Protein AF-A0A9F7TQ09-F1 (afdb_monomer)

Radius of gyration: 48.94 Å; Cα contacts (8 Å, |Δi|>4): 8; chains: 1; bounding box: 105×69×165 Å

Mean predicted aligned error: 22.14 Å

Sequence (274 aa):
MKKKKVIRYSLKCLKCSGVLKCRLKASLLLFVHVDEEEDGPAERDGEEEQPKHKPVHSQHIAPKIPEGQRVDFDDIHRKRMEKDLLELQTLIEVHFVQRKREEEELITLKERIENRRAARAEQQRVRAENERVRQARIAEERQRKEDEEAKRRADDEAKKKKVLSNMGAHFGGFLAKVEQRGRGKRQTAREIKRKTLAERRKPLAIDHLREDGLREQAREMWEWIHQLESEKFDLNEKIRRQKYEIVVLLNRISHAQKFKKGTGSKGKVGGRWK

Structure (mmCIF, N/CA/C/O backbone):
data_AF-A0A9F7TQ09-F1
#
_entry.id   AF-A0A9F7TQ09-F1
#
loop_
_atom_site.group_PDB
_atom_site.id
_atom_site.type_symbol
_atom_site.label_atom_id
_atom_site.label_alt_id
_atom_site.label_comp_id
_atom_site.label_asym_id
_atom_site.label_entity_id
_atom_site.label_seq_id
_atom_site.pdbx_PDB_ins_code
_atom_site.Cartn_x
_atom_site.Cartn_y
_atom_site.Cartn_z
_atom_site.occupancy
_atom_site.B_iso_or_equiv
_atom_site.auth_seq_id
_atom_site.auth_comp_id
_atom_site.auth_asym_id
_atom_site.auth_atom_id
_atom_site.pdbx_PDB_model_num
ATOM 1 N N . MET A 1 1 ? 16.422 45.778 27.844 1.00 41.59 1 MET A N 1
ATOM 2 C CA . MET A 1 1 ? 17.468 44.783 27.500 1.00 41.59 1 MET A CA 1
ATOM 3 C C . MET A 1 1 ? 17.787 43.929 28.725 1.00 41.59 1 MET A C 1
ATOM 5 O O . MET A 1 1 ? 18.456 44.409 29.626 1.00 41.59 1 MET A O 1
ATOM 9 N N . LYS A 1 2 ? 17.278 42.691 28.805 1.00 40.53 2 LYS A N 1
ATOM 10 C CA . LYS A 1 2 ? 17.581 41.749 29.900 1.00 40.53 2 LYS A CA 1
ATOM 11 C C . LYS A 1 2 ? 18.258 40.511 29.302 1.00 40.53 2 LYS A C 1
ATOM 13 O O . LYS A 1 2 ? 17.656 39.794 28.509 1.00 40.53 2 LYS A O 1
ATOM 18 N N . LYS A 1 3 ? 19.542 40.322 29.622 1.00 39.84 3 LYS A N 1
ATOM 19 C CA . LYS A 1 3 ? 20.406 39.240 29.127 1.00 39.84 3 LYS A CA 1
ATOM 20 C C . LYS A 1 3 ? 20.000 37.917 29.796 1.00 39.84 3 LYS A C 1
ATOM 22 O O . LYS A 1 3 ? 20.236 37.751 30.988 1.00 39.84 3 LYS A O 1
ATOM 27 N N . LYS A 1 4 ? 19.411 36.972 29.054 1.00 37.16 4 LYS A N 1
ATOM 28 C CA . LYS A 1 4 ? 19.230 35.585 29.522 1.00 37.16 4 LYS A CA 1
ATOM 29 C C . LYS A 1 4 ? 20.554 34.829 29.351 1.00 37.16 4 LYS A C 1
ATOM 31 O O . LYS A 1 4 ? 21.030 34.656 28.232 1.00 37.16 4 LYS A O 1
ATOM 36 N N . LYS A 1 5 ? 21.164 34.417 30.467 1.00 39.97 5 LYS A N 1
ATOM 37 C CA . LYS A 1 5 ? 22.312 33.496 30.501 1.00 39.97 5 LYS A CA 1
ATOM 38 C C . LYS A 1 5 ? 21.851 32.122 30.006 1.00 39.97 5 LYS A C 1
ATOM 40 O O . LYS A 1 5 ? 20.995 31.504 30.628 1.00 39.97 5 LYS A O 1
ATOM 45 N N . VAL A 1 6 ? 22.427 31.650 28.904 1.00 41.75 6 VAL A N 1
ATOM 46 C CA . VAL A 1 6 ? 22.290 30.262 28.445 1.00 41.75 6 VAL A CA 1
ATOM 47 C C . VAL A 1 6 ? 23.322 29.428 29.199 1.00 41.75 6 VAL A C 1
ATOM 49 O O . VAL A 1 6 ? 24.522 29.572 28.972 1.00 41.75 6 VAL A O 1
ATOM 52 N N . ILE A 1 7 ? 22.866 28.576 30.114 1.00 38.06 7 ILE A N 1
ATOM 53 C CA . ILE A 1 7 ? 23.711 27.570 30.761 1.00 38.06 7 ILE A CA 1
ATOM 54 C C . ILE A 1 7 ? 23.865 26.415 29.764 1.00 38.06 7 ILE A C 1
ATOM 56 O O . ILE A 1 7 ? 22.923 25.669 29.514 1.00 38.06 7 ILE A O 1
ATOM 60 N N . ARG A 1 8 ? 25.044 26.291 29.144 1.00 42.31 8 ARG A N 1
ATOM 61 C CA . ARG A 1 8 ? 25.412 25.120 28.334 1.00 42.31 8 ARG A CA 1
ATOM 62 C C . ARG A 1 8 ? 25.986 24.049 29.259 1.00 42.31 8 ARG A C 1
ATOM 64 O O . ARG A 1 8 ? 27.120 24.185 29.711 1.00 42.31 8 ARG A O 1
ATOM 71 N N . TYR A 1 9 ? 25.245 22.972 29.498 1.00 38.31 9 TYR A N 1
ATOM 72 C CA . TYR A 1 9 ? 25.829 21.754 30.058 1.00 38.31 9 TYR A CA 1
ATOM 73 C C . TYR A 1 9 ? 26.632 21.042 28.964 1.00 38.31 9 TYR A C 1
ATOM 75 O O . TYR A 1 9 ? 26.083 20.522 27.996 1.00 38.31 9 TYR A O 1
ATOM 83 N N . SER A 1 10 ? 27.956 21.069 29.102 1.00 38.44 10 SER A N 1
ATOM 84 C CA . SER A 1 10 ? 28.893 20.307 28.279 1.00 38.44 10 SER A CA 1
ATOM 85 C C . SER A 1 10 ? 29.057 18.918 28.893 1.00 38.44 10 SER A C 1
ATOM 87 O O . SER A 1 10 ? 29.820 18.748 29.844 1.00 38.44 10 SER A O 1
ATOM 89 N N . LEU A 1 11 ? 28.338 17.917 28.376 1.00 43.91 11 LEU A N 1
ATOM 90 C CA . LEU A 1 11 ? 28.709 16.525 28.625 1.00 43.91 11 LEU A CA 1
ATOM 91 C C . LEU A 1 11 ? 29.906 16.185 27.734 1.00 43.91 11 LEU A C 1
ATOM 93 O O . LEU A 1 11 ? 29.769 15.859 26.555 1.00 43.91 11 LEU A O 1
ATOM 97 N N . LYS A 1 12 ? 31.103 16.267 28.317 1.00 41.41 12 LYS A N 1
ATOM 98 C CA . LYS A 1 12 ? 32.316 15.665 27.763 1.00 41.41 12 LYS A CA 1
ATOM 99 C C . LYS A 1 12 ? 32.136 14.147 27.763 1.00 41.41 12 LYS A C 1
ATOM 101 O O . LYS A 1 12 ? 32.243 13.510 28.807 1.00 41.41 12 LYS A O 1
ATOM 106 N N . CYS A 1 13 ? 31.871 13.565 26.599 1.00 34.75 13 CYS A N 1
ATOM 107 C CA . CYS A 1 13 ? 31.947 12.121 26.420 1.00 34.75 13 CYS A CA 1
ATOM 108 C C . CYS A 1 13 ? 33.432 11.726 26.338 1.00 34.75 13 CYS A C 1
ATOM 110 O O . CYS A 1 13 ? 34.111 11.991 25.345 1.00 34.75 13 CYS A O 1
ATOM 112 N N . LEU A 1 14 ? 33.957 11.170 27.432 1.00 43.28 14 LEU A N 1
ATOM 113 C CA . LEU A 1 14 ? 35.276 10.549 27.486 1.00 43.28 14 LEU A CA 1
ATOM 114 C C . LEU A 1 14 ? 35.258 9.254 26.658 1.00 43.28 14 LEU A C 1
ATOM 116 O O . LEU A 1 14 ? 34.498 8.343 26.955 1.00 43.28 14 LEU A O 1
ATOM 120 N N . LYS A 1 15 ? 36.156 9.186 25.670 1.00 44.03 15 LYS A N 1
ATOM 121 C CA . LYS A 1 15 ? 36.813 7.974 25.148 1.00 44.03 15 LYS A CA 1
ATOM 122 C C . LYS A 1 15 ? 35.908 6.756 24.874 1.00 44.03 15 LYS A C 1
ATOM 124 O O . LYS A 1 15 ? 35.755 5.878 25.713 1.00 44.03 15 LYS A O 1
ATOM 129 N N . CYS A 1 16 ? 35.491 6.605 23.618 1.00 34.72 16 CYS A N 1
ATOM 130 C CA . CYS A 1 16 ? 35.366 5.281 23.003 1.00 34.72 16 CYS A CA 1
ATOM 131 C C . CYS A 1 16 ? 35.906 5.331 21.572 1.00 34.72 16 CYS A C 1
ATOM 133 O O . CYS A 1 16 ? 35.272 5.822 20.642 1.00 34.72 16 CYS A O 1
ATOM 135 N N . SER A 1 17 ? 37.142 4.865 21.449 1.00 40.16 17 SER A N 1
ATOM 136 C CA . SER A 1 17 ? 37.809 4.450 20.223 1.00 40.16 17 SER A CA 1
ATOM 137 C C . SER A 1 17 ? 37.125 3.214 19.640 1.00 40.16 17 SER A C 1
ATOM 139 O O . SER A 1 17 ? 36.893 2.254 20.370 1.00 40.16 17 SER A O 1
ATOM 141 N N . GLY A 1 18 ? 36.904 3.192 18.328 1.00 38.41 18 GLY A N 1
ATOM 142 C CA . GLY A 1 18 ? 36.601 1.956 17.602 1.00 38.41 18 GLY A CA 1
ATOM 143 C C . GLY A 1 18 ? 35.213 1.941 16.979 1.00 38.41 18 GLY A C 1
ATOM 144 O O . GLY A 1 18 ? 34.187 2.001 17.647 1.00 38.41 18 GLY A O 1
ATOM 145 N N . VAL A 1 19 ? 35.200 1.877 15.655 1.00 50.06 19 VAL A N 1
ATOM 146 C CA . VAL A 1 19 ? 34.033 2.001 14.790 1.00 50.06 19 VAL A CA 1
ATOM 147 C C . VAL A 1 19 ? 33.248 0.691 14.806 1.00 50.06 19 VAL A C 1
ATOM 149 O O . VAL A 1 19 ? 33.611 -0.222 14.081 1.00 50.06 19 VAL A O 1
ATOM 152 N N . LEU A 1 20 ? 32.192 0.590 15.623 1.00 44.06 20 LEU A N 1
ATOM 153 C CA . LEU A 1 20 ? 30.938 -0.123 15.318 1.00 44.06 20 LEU A CA 1
ATOM 154 C C . LEU A 1 20 ? 29.947 -0.023 16.497 1.00 44.06 20 LEU A C 1
ATOM 156 O O . LEU A 1 20 ? 30.274 -0.360 17.625 1.00 44.06 20 LEU A O 1
ATOM 160 N N . LYS A 1 21 ? 28.696 0.334 16.173 1.00 43.84 21 LYS A N 1
ATOM 161 C CA . LYS A 1 21 ? 27.477 0.265 17.009 1.00 43.84 21 LYS A CA 1
ATOM 162 C C . LYS A 1 21 ? 27.300 1.332 18.102 1.00 43.84 21 LYS A C 1
ATOM 164 O O . LYS A 1 21 ? 27.344 1.056 19.291 1.00 43.84 21 LYS A O 1
ATOM 169 N N . CYS A 1 22 ? 26.855 2.512 17.675 1.00 36.75 22 CYS A N 1
ATOM 170 C CA . CYS A 1 22 ? 25.854 3.270 18.432 1.00 36.75 22 CYS A CA 1
ATOM 171 C C . CYS A 1 22 ? 24.881 3.953 17.458 1.00 36.75 22 CYS A C 1
ATOM 173 O O . CYS A 1 22 ? 24.850 5.166 17.290 1.00 36.75 22 CYS A O 1
ATOM 175 N N . ARG A 1 23 ? 24.108 3.135 16.735 1.00 42.84 23 ARG A N 1
ATOM 176 C CA . ARG A 1 23 ? 22.922 3.584 15.990 1.00 42.84 23 ARG A CA 1
ATOM 177 C C . ARG A 1 23 ? 21.688 2.876 16.544 1.00 42.84 23 ARG A C 1
ATOM 179 O O . ARG A 1 23 ? 20.898 2.294 15.819 1.00 42.84 23 ARG A O 1
ATOM 186 N N . LEU A 1 24 ? 21.579 2.894 17.869 1.00 49.16 24 LEU A N 1
ATOM 187 C CA . LEU A 1 24 ? 20.385 2.492 18.599 1.00 49.16 24 LEU A CA 1
ATOM 188 C C . LEU A 1 24 ? 20.238 3.409 19.819 1.00 49.16 24 LEU A C 1
ATOM 190 O O . LEU A 1 24 ? 20.528 3.025 20.943 1.00 49.16 24 LEU A O 1
ATOM 194 N N . LYS A 1 25 ? 19.910 4.673 19.538 1.00 46.16 25 LYS A N 1
ATOM 195 C CA . LYS A 1 25 ? 19.204 5.642 20.402 1.00 46.16 25 LYS A CA 1
ATOM 196 C C . LYS A 1 25 ? 19.095 6.970 19.645 1.00 46.16 25 LYS A C 1
ATOM 198 O O . LYS A 1 25 ? 19.632 7.999 20.019 1.00 46.16 25 LYS A O 1
ATOM 203 N N . ALA A 1 26 ? 18.426 6.894 18.504 1.00 41.69 26 ALA A N 1
ATOM 204 C CA . ALA A 1 26 ? 17.782 8.036 17.868 1.00 41.69 26 ALA A CA 1
ATOM 205 C C . ALA A 1 26 ? 16.415 7.542 17.383 1.00 41.69 26 ALA A C 1
ATOM 207 O O . ALA A 1 26 ? 16.076 7.612 16.207 1.00 41.69 26 ALA A O 1
ATOM 208 N N . SER A 1 27 ? 15.695 6.899 18.304 1.00 34.97 27 SER A N 1
ATOM 209 C CA . SER A 1 27 ? 14.257 6.744 18.180 1.00 34.97 27 SER A CA 1
ATOM 210 C C . SER A 1 27 ? 13.641 8.008 18.761 1.00 34.97 27 SER A C 1
ATOM 212 O O . SER A 1 27 ? 14.108 8.492 19.791 1.00 34.97 27 SER A O 1
ATOM 214 N N . LEU A 1 28 ? 12.586 8.477 18.106 1.00 40.19 28 LEU A N 1
ATOM 215 C CA . LEU A 1 28 ? 11.597 9.383 18.676 1.00 40.19 28 LEU A CA 1
ATOM 216 C C . LEU A 1 28 ? 12.081 10.805 18.990 1.00 40.19 28 LEU A C 1
ATOM 218 O O . LEU A 1 28 ? 12.226 11.209 20.135 1.00 40.19 28 LEU A O 1
ATOM 222 N N . LEU A 1 29 ? 12.210 11.618 17.943 1.00 43.69 29 LEU A N 1
ATOM 223 C CA . LEU A 1 29 ? 11.887 13.038 18.071 1.00 43.69 29 LEU A CA 1
ATOM 224 C C . LEU A 1 29 ? 11.284 13.537 16.755 1.00 43.69 29 LEU A C 1
ATOM 226 O O . LEU A 1 29 ? 11.953 14.149 15.929 1.00 43.69 29 LEU A O 1
ATOM 230 N N . LEU A 1 30 ? 10.015 13.194 16.533 1.00 36.38 30 LEU A N 1
ATOM 231 C CA . LEU A 1 30 ? 9.156 13.855 15.553 1.00 36.38 30 LEU A CA 1
ATOM 232 C C . LEU A 1 30 ? 7.689 13.658 15.953 1.00 36.38 30 LEU A C 1
ATOM 234 O O . LEU A 1 30 ? 7.082 12.628 15.690 1.00 36.38 30 LEU A O 1
ATOM 238 N N . PHE A 1 31 ? 7.187 14.702 16.610 1.00 38.62 31 PHE A N 1
ATOM 239 C CA . PHE A 1 31 ? 5.865 15.288 16.406 1.00 38.62 31 PHE A CA 1
ATOM 240 C C . PHE A 1 31 ? 4.644 14.378 16.623 1.00 38.62 31 PHE A C 1
ATOM 242 O O . PHE A 1 31 ? 3.991 13.935 15.684 1.00 38.62 31 PHE A O 1
ATOM 249 N N . VAL A 1 32 ? 4.268 14.223 17.892 1.00 32.47 32 VAL A N 1
ATOM 250 C CA . VAL A 1 32 ? 2.857 14.158 18.286 1.00 32.47 32 VAL A CA 1
ATOM 251 C C . VAL A 1 32 ? 2.598 15.444 19.068 1.00 32.47 32 VAL A C 1
ATOM 253 O O . VAL A 1 32 ? 3.118 15.614 20.166 1.00 32.47 32 VAL A O 1
ATOM 256 N N . HIS A 1 33 ? 1.886 16.390 18.457 1.00 34.72 33 HIS A N 1
ATOM 257 C CA . HIS A 1 33 ? 1.222 17.463 19.195 1.00 34.72 33 HIS A CA 1
ATOM 258 C C . HIS A 1 33 ? -0.021 16.811 19.809 1.00 34.72 33 HIS A C 1
ATOM 260 O O . HIS A 1 33 ? -0.985 16.534 19.099 1.00 34.72 33 HIS A O 1
ATOM 266 N N . VAL A 1 34 ? 0.065 16.444 21.086 1.00 31.38 34 VAL A N 1
ATOM 267 C CA . VAL A 1 34 ? -1.109 16.241 21.935 1.00 31.38 34 VAL A CA 1
ATOM 268 C C . VAL A 1 34 ? -1.334 17.587 22.604 1.00 31.38 34 VAL A C 1
ATOM 270 O O . VAL A 1 34 ? -0.461 18.053 23.332 1.00 31.38 34 VAL A O 1
ATOM 273 N N . ASP A 1 35 ? -2.455 18.230 22.299 1.00 30.06 35 ASP A N 1
ATOM 274 C CA . ASP A 1 35 ? -2.953 19.363 23.070 1.00 30.06 35 ASP A CA 1
ATOM 275 C C . ASP A 1 35 ? -3.359 18.842 24.460 1.00 30.06 35 ASP A C 1
ATOM 277 O O . ASP A 1 35 ? -4.458 18.322 24.651 1.00 30.06 35 ASP A O 1
ATOM 281 N N . GLU A 1 36 ? -2.433 18.907 25.417 1.00 35.09 36 GLU A N 1
ATOM 282 C CA . GLU A 1 36 ? -2.758 18.918 26.843 1.00 35.09 36 GLU A CA 1
ATOM 283 C C . GLU A 1 36 ? -3.179 20.350 27.198 1.00 35.09 36 GLU A C 1
ATOM 285 O O . GLU A 1 36 ? -2.341 21.242 27.336 1.00 35.09 36 GLU A O 1
ATOM 290 N N . GLU A 1 37 ? -4.487 20.592 27.305 1.00 36.22 37 GLU A N 1
ATOM 291 C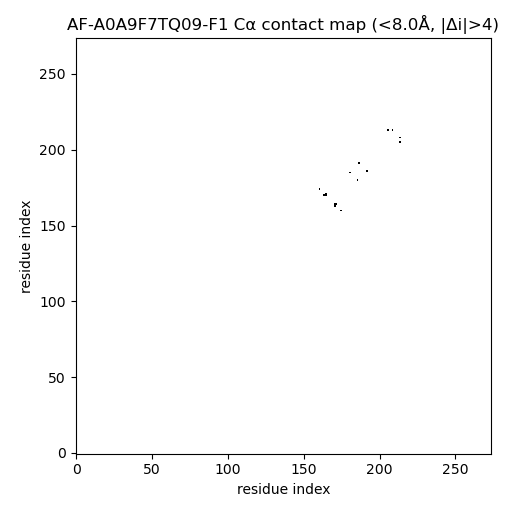 CA . GLU A 1 37 ? -4.992 21.759 28.031 1.00 36.22 37 GLU A CA 1
ATOM 292 C C . GLU A 1 37 ? -4.755 21.516 29.530 1.00 36.22 37 GLU A C 1
ATOM 294 O O . GLU A 1 37 ? -5.419 20.691 30.158 1.00 36.22 37 GLU A O 1
ATOM 299 N N . GLU A 1 38 ? -3.767 22.221 30.088 1.00 33.91 38 GLU A N 1
ATOM 300 C CA . GLU A 1 38 ? -3.652 22.455 31.526 1.00 33.91 38 GLU A CA 1
ATOM 301 C C . GLU A 1 38 ? -4.835 23.314 31.997 1.00 33.91 38 GLU A C 1
ATOM 303 O O . GLU A 1 38 ? -4.906 24.507 31.695 1.00 33.91 38 GLU A O 1
ATOM 308 N N . ASP A 1 39 ? -5.732 22.725 32.787 1.00 30.64 39 ASP A N 1
ATOM 309 C CA . ASP A 1 39 ? -6.611 23.481 33.677 1.00 30.64 39 ASP A CA 1
ATOM 310 C C . ASP A 1 39 ? -5.812 23.877 34.932 1.00 30.64 39 ASP A C 1
ATOM 312 O O . ASP A 1 39 ? -5.372 23.034 35.720 1.00 30.64 39 ASP A O 1
ATOM 316 N N . GLY A 1 40 ? -5.591 25.184 35.088 1.00 31.86 40 GLY A N 1
ATOM 317 C CA . GLY A 1 40 ? -4.963 25.794 36.259 1.00 31.86 40 GLY A CA 1
ATOM 318 C C . GLY A 1 40 ? -5.834 25.723 37.527 1.00 31.86 40 GLY A C 1
ATOM 319 O O . GLY A 1 40 ? -7.025 25.417 37.463 1.00 31.86 40 GLY A O 1
ATOM 320 N N . PRO A 1 41 ? -5.247 26.005 38.706 1.00 36.28 41 PRO A N 1
ATOM 321 C CA . PRO A 1 41 ? -5.826 25.664 40.000 1.00 36.28 41 PRO A CA 1
ATOM 322 C C . PRO A 1 41 ? -6.997 26.585 40.360 1.00 36.28 41 PRO A C 1
ATOM 324 O O . PRO A 1 41 ? -6.819 27.789 40.535 1.00 36.28 41 PRO A O 1
ATOM 327 N N . ALA A 1 42 ? -8.186 26.003 40.520 1.00 34.06 42 ALA A N 1
ATOM 328 C CA . ALA A 1 42 ? -9.301 26.658 41.188 1.00 34.06 42 ALA A CA 1
ATOM 329 C C . ALA A 1 42 ? -9.076 26.626 42.707 1.00 34.06 42 ALA A C 1
ATOM 331 O O . ALA A 1 42 ? -8.747 25.587 43.287 1.00 34.06 42 ALA A O 1
ATOM 332 N N . GLU A 1 43 ? -9.225 27.797 43.316 1.00 31.45 43 GLU A N 1
ATOM 333 C CA . GLU A 1 43 ? -9.153 28.053 44.747 1.00 31.45 43 GLU A CA 1
ATOM 334 C C . GLU A 1 43 ? -9.992 27.049 45.552 1.00 31.45 43 GLU A C 1
ATOM 336 O O . GLU A 1 43 ? -11.163 26.793 45.270 1.00 31.45 43 GLU A O 1
ATOM 341 N N . ARG A 1 44 ? -9.363 26.494 46.593 1.00 39.66 44 ARG A N 1
ATOM 342 C CA . ARG A 1 44 ? -10.065 26.037 47.790 1.00 39.66 44 ARG A CA 1
ATOM 343 C C . ARG A 1 44 ? -10.706 27.265 48.420 1.00 39.66 44 ARG A C 1
ATOM 345 O O . ARG A 1 44 ? -9.974 28.190 48.737 1.00 39.66 44 ARG A O 1
ATOM 352 N N . ASP A 1 45 ? -12.021 27.245 48.583 1.00 35.38 45 ASP A N 1
ATOM 353 C CA . ASP A 1 45 ? -12.693 27.467 49.867 1.00 35.38 45 ASP A CA 1
ATOM 354 C C . ASP A 1 45 ? -14.205 27.296 49.668 1.00 35.38 45 ASP A C 1
ATOM 356 O O . ASP A 1 45 ? -14.817 27.897 48.788 1.00 35.38 45 ASP A O 1
ATOM 360 N N . GLY A 1 46 ? -14.796 26.402 50.458 1.00 29.19 46 GLY A N 1
ATOM 361 C CA . GLY A 1 46 ? -16.193 25.994 50.336 1.00 29.19 46 GLY A CA 1
ATOM 362 C C . GLY A 1 46 ? -16.390 24.610 50.934 1.00 29.19 46 GLY A C 1
ATOM 363 O O . GLY A 1 46 ? -16.513 23.623 50.215 1.00 29.19 46 GLY A O 1
ATOM 364 N N . GLU A 1 47 ? -16.326 24.535 52.260 1.00 43.34 47 GLU A N 1
ATOM 365 C CA . GLU A 1 47 ? -16.753 23.370 53.026 1.00 43.34 47 GLU A CA 1
ATOM 366 C C . GLU A 1 47 ? -18.240 23.101 52.739 1.00 43.34 47 GLU A C 1
ATOM 368 O O . GLU A 1 47 ? -19.100 23.861 53.175 1.00 43.34 47 GLU A O 1
ATOM 373 N N . GLU A 1 48 ? -18.560 22.027 52.013 1.00 36.09 48 GLU A N 1
ATOM 374 C CA . GLU A 1 48 ? -19.894 21.424 52.061 1.00 36.09 48 GLU A CA 1
ATOM 375 C C . GLU A 1 48 ? -19.825 20.160 52.917 1.00 36.09 48 GLU A C 1
ATOM 377 O O . GLU A 1 48 ? -19.235 19.131 52.578 1.00 36.09 48 GLU A O 1
ATOM 382 N N . GLU A 1 49 ? -20.390 20.326 54.103 1.00 37.50 49 GLU A N 1
ATOM 383 C CA . GLU A 1 49 ? -20.510 19.381 55.191 1.00 37.50 49 GLU A CA 1
ATOM 384 C C . GLU A 1 49 ? -21.261 18.123 54.729 1.00 37.50 49 GLU A C 1
ATOM 386 O O . GLU A 1 49 ? -22.466 18.129 54.487 1.00 37.50 49 GLU A O 1
ATOM 391 N N . GLN A 1 50 ? -20.540 17.008 54.613 1.00 36.66 50 GLN A N 1
ATOM 392 C CA . GLN A 1 50 ? -21.135 15.684 54.470 1.00 36.66 50 GLN A CA 1
ATOM 393 C C . GLN A 1 50 ? -22.035 15.423 55.695 1.00 36.66 50 GLN A C 1
ATOM 395 O O . GLN A 1 50 ? -21.498 15.344 56.809 1.00 36.66 50 GLN A O 1
ATOM 400 N N . PRO A 1 51 ? -23.365 15.232 55.557 1.00 39.09 51 PRO A N 1
ATOM 401 C CA . PRO A 1 51 ? -24.189 14.880 56.699 1.00 39.09 51 PRO A CA 1
ATOM 402 C C . PRO A 1 51 ? -23.854 13.441 57.095 1.00 39.09 51 PRO A C 1
ATOM 404 O O . PRO A 1 51 ? -24.367 12.464 56.549 1.00 39.09 51 PRO A O 1
ATOM 407 N N . LYS A 1 52 ? -22.939 13.298 58.057 1.00 34.88 52 LYS A N 1
ATOM 408 C CA . LYS A 1 52 ? -22.718 12.045 58.774 1.00 34.88 52 LYS A CA 1
ATOM 409 C C . LYS A 1 52 ? -24.012 11.725 59.506 1.00 34.88 52 LYS A C 1
ATOM 411 O O . LYS A 1 52 ? -24.323 12.347 60.522 1.00 34.88 52 LYS A O 1
ATOM 416 N N . HIS A 1 53 ? -24.753 10.753 58.987 1.00 40.31 53 HIS A N 1
ATOM 417 C CA . HIS A 1 53 ? -25.917 10.198 59.656 1.00 40.31 53 HIS A CA 1
ATOM 418 C C . HIS A 1 53 ? -25.450 9.601 60.990 1.00 40.31 53 HIS A C 1
ATOM 420 O O . HIS A 1 53 ? -24.880 8.512 61.053 1.00 40.31 53 HIS A O 1
ATOM 426 N N . LYS A 1 54 ? -25.613 10.362 62.075 1.00 37.91 54 LYS A N 1
ATOM 427 C CA . LYS A 1 54 ? -25.466 9.834 63.430 1.00 37.91 54 LYS A CA 1
ATOM 428 C C . LYS A 1 54 ? -26.603 8.828 63.632 1.00 37.91 54 LYS A C 1
ATOM 430 O O . LYS A 1 54 ? -27.741 9.165 63.293 1.00 37.91 54 LYS A O 1
ATOM 435 N N . PRO A 1 55 ? -26.344 7.630 64.180 1.00 40.28 55 PRO A N 1
ATOM 436 C CA . PRO A 1 55 ? -27.428 6.765 64.597 1.00 40.28 55 PRO A CA 1
ATOM 437 C C . PRO A 1 55 ? -28.127 7.480 65.751 1.00 40.28 55 PRO A C 1
ATOM 439 O O . PRO A 1 55 ? -27.523 7.728 66.798 1.00 40.28 55 PRO A O 1
ATOM 442 N N . VAL A 1 56 ? -29.380 7.878 65.538 1.00 39.59 56 VAL A N 1
ATOM 443 C CA . VAL A 1 56 ? -30.237 8.366 66.616 1.00 39.59 56 VAL A CA 1
ATOM 444 C C . VAL A 1 56 ? -30.511 7.153 67.493 1.00 39.59 56 VAL A C 1
ATOM 446 O O . VAL A 1 56 ? -31.367 6.325 67.205 1.00 39.59 56 VAL A O 1
ATOM 449 N N . HIS A 1 57 ? -29.692 6.995 68.529 1.00 41.41 57 HIS A N 1
ATOM 450 C CA . HIS A 1 57 ? -29.912 6.018 69.576 1.00 41.41 57 HIS A CA 1
ATOM 451 C C . HIS A 1 57 ? -31.229 6.384 70.265 1.00 41.41 57 HIS A C 1
ATOM 453 O O . HIS A 1 57 ? -31.280 7.350 71.030 1.00 41.41 57 HIS A O 1
ATOM 459 N N . SER A 1 58 ? -32.309 5.657 69.962 1.00 40.78 58 SER A N 1
ATOM 460 C CA . SER A 1 58 ? -33.561 5.809 70.695 1.00 40.78 58 SER A CA 1
ATOM 461 C C . SER A 1 58 ? -33.326 5.289 72.110 1.00 40.78 58 SER A C 1
ATOM 463 O O . SER A 1 58 ? -33.288 4.081 72.350 1.00 40.78 58 SER A O 1
ATOM 465 N N . GLN A 1 59 ? -33.119 6.198 73.058 1.00 44.12 59 GLN A N 1
ATOM 466 C CA . GLN A 1 59 ? -33.126 5.839 74.467 1.00 44.12 59 GLN A CA 1
ATOM 467 C C . GLN A 1 59 ? -34.540 5.363 74.810 1.00 44.12 59 GLN A C 1
ATOM 469 O O . GLN A 1 59 ? -35.459 6.164 74.970 1.00 44.12 59 GLN A O 1
ATOM 474 N N . HIS A 1 60 ? -34.724 4.047 74.908 1.00 43.50 60 HIS A N 1
ATOM 475 C CA . HIS A 1 60 ? -35.889 3.471 75.563 1.00 43.50 60 HIS A CA 1
ATOM 476 C C . HIS A 1 60 ? -35.793 3.793 77.058 1.00 43.50 60 HIS A C 1
ATOM 478 O O . HIS A 1 60 ? -35.230 3.033 77.843 1.00 43.50 60 HIS A O 1
ATOM 484 N N . ILE A 1 61 ? -36.316 4.951 77.458 1.00 47.03 61 ILE A N 1
ATOM 485 C CA . ILE A 1 61 ? -36.578 5.251 78.863 1.00 47.03 61 ILE A CA 1
ATOM 486 C C . ILE A 1 61 ? -37.811 4.438 79.261 1.00 47.03 61 ILE A C 1
ATOM 488 O O . ILE A 1 61 ? -38.898 4.636 78.720 1.00 47.03 61 ILE A O 1
ATOM 492 N N .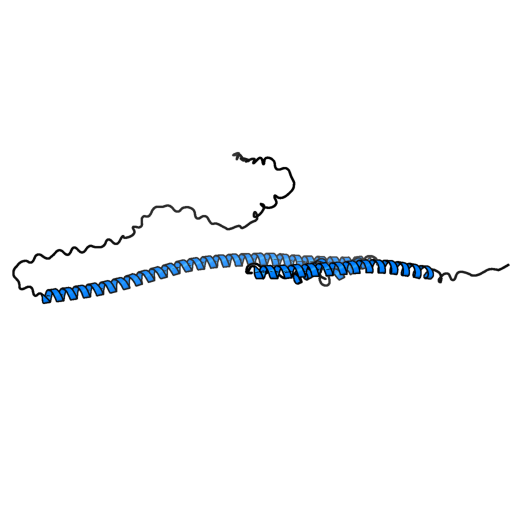 ALA A 1 62 ? -37.629 3.499 80.190 1.00 52.00 62 ALA A N 1
ATOM 493 C CA . ALA A 1 62 ? -38.719 2.732 80.777 1.00 52.00 62 ALA A CA 1
ATOM 494 C C . ALA A 1 62 ? -39.702 3.689 81.490 1.00 52.00 62 ALA A C 1
ATOM 496 O O . ALA A 1 62 ? -39.275 4.421 82.392 1.00 52.00 62 ALA A O 1
ATOM 497 N N . PRO A 1 63 ? -40.997 3.716 81.118 1.00 55.41 63 PRO A N 1
ATOM 498 C CA . PRO A 1 63 ? -41.973 4.590 81.758 1.00 55.41 63 PRO A CA 1
ATOM 499 C C . PRO A 1 63 ? -42.153 4.195 83.227 1.00 55.41 63 PRO A C 1
ATOM 501 O O . PRO A 1 63 ? -42.505 3.056 83.532 1.00 55.41 63 PRO A O 1
ATOM 504 N N . LYS A 1 64 ? -41.920 5.136 84.148 1.00 51.69 64 LYS A N 1
ATOM 505 C CA . LYS A 1 64 ? -42.320 4.984 85.552 1.00 51.69 64 LYS A CA 1
ATOM 506 C C . LYS A 1 64 ? -43.842 5.056 85.624 1.00 51.69 64 LYS A C 1
ATOM 508 O O . LYS A 1 64 ? -44.431 6.062 85.242 1.00 51.69 64 LYS A O 1
ATOM 513 N N . ILE A 1 65 ? -44.445 3.967 86.085 1.00 53.81 65 ILE A N 1
ATOM 514 C CA . ILE A 1 65 ? -45.888 3.797 86.245 1.00 53.81 65 ILE A CA 1
ATOM 515 C C . ILE A 1 65 ? -46.326 4.548 87.515 1.00 53.81 65 ILE A C 1
ATOM 517 O O . ILE A 1 65 ? -45.806 4.229 88.586 1.00 53.81 65 ILE A O 1
ATOM 521 N N . PRO A 1 66 ? -47.261 5.515 87.446 1.00 58.62 66 PRO A N 1
ATOM 522 C CA . PRO A 1 66 ? -48.017 5.960 88.608 1.00 58.62 66 PRO A CA 1
ATOM 523 C C . PRO A 1 66 ? -49.103 4.921 88.900 1.00 58.62 66 PRO A C 1
ATOM 525 O O . PRO A 1 66 ? -49.882 4.550 88.020 1.00 58.62 66 PRO A O 1
ATOM 528 N N . GLU A 1 67 ? -49.109 4.414 90.128 1.00 49.12 67 GLU A N 1
ATOM 529 C CA . GLU A 1 67 ? -50.049 3.405 90.608 1.00 49.12 67 GLU A CA 1
ATOM 530 C C . GLU A 1 67 ? -51.503 3.897 90.514 1.00 49.12 67 GLU A C 1
ATOM 532 O O . GLU A 1 67 ? -51.826 4.988 90.982 1.00 49.12 67 GLU A O 1
ATOM 537 N N . GLY A 1 68 ? -52.389 3.061 89.955 1.00 52.28 68 GLY A N 1
ATOM 538 C CA . GLY A 1 68 ? -53.825 3.158 90.239 1.00 52.28 68 GLY A CA 1
ATOM 539 C C . GLY A 1 68 ? -54.790 3.364 89.069 1.00 52.28 68 GLY A C 1
ATOM 540 O O . GLY A 1 68 ? -55.784 4.056 89.242 1.00 52.28 68 GLY A O 1
ATOM 541 N N . GLN A 1 69 ? -54.590 2.742 87.905 1.00 56.66 69 GLN A N 1
ATOM 542 C CA . GLN A 1 69 ? -55.694 2.495 86.964 1.00 56.66 69 GLN A CA 1
ATOM 543 C C . GLN A 1 69 ? -55.384 1.229 86.167 1.00 56.66 69 GLN A C 1
ATOM 545 O O . GLN A 1 69 ? -54.255 1.073 85.711 1.00 56.66 69 GLN A O 1
ATOM 550 N N . ARG A 1 70 ? -56.334 0.284 86.073 1.00 58.88 70 ARG A N 1
ATOM 551 C CA . ARG A 1 70 ? -56.127 -1.025 85.422 1.00 58.88 70 ARG A CA 1
ATOM 552 C C . ARG A 1 70 ? -55.544 -0.825 84.022 1.00 58.88 70 ARG A C 1
ATOM 554 O O . ARG A 1 70 ? -56.245 -0.393 83.114 1.00 58.88 70 ARG A O 1
ATOM 561 N N . VAL A 1 71 ? -54.257 -1.123 83.889 1.00 60.91 71 VAL A N 1
ATOM 562 C CA . VAL A 1 71 ? -53.520 -1.031 82.635 1.00 60.91 71 VAL A CA 1
ATOM 563 C C . VAL A 1 71 ? -53.855 -2.281 81.834 1.00 60.91 71 VAL A C 1
ATOM 565 O O . VAL A 1 71 ? -53.513 -3.389 82.242 1.00 60.91 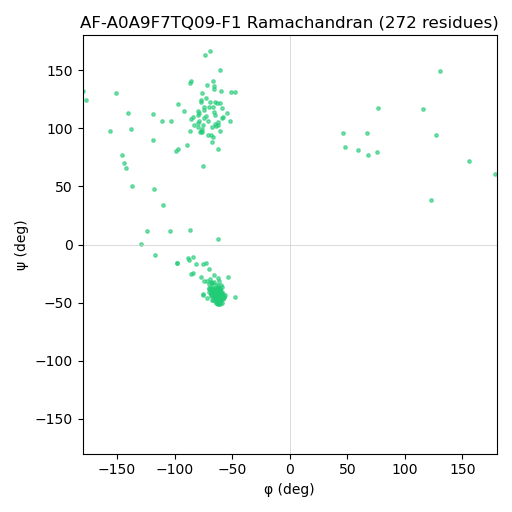71 VAL A O 1
ATOM 568 N N . ASP A 1 72 ? -54.586 -2.111 80.739 1.00 73.69 72 ASP A N 1
ATOM 569 C CA . ASP A 1 72 ? -54.986 -3.218 79.878 1.00 73.69 72 ASP A CA 1
ATOM 570 C C . ASP A 1 72 ? -53.800 -3.593 78.975 1.00 73.69 72 ASP A C 1
ATOM 572 O O . ASP A 1 72 ? -53.429 -2.855 78.057 1.00 73.69 72 ASP A O 1
ATOM 576 N N . PHE A 1 73 ? -53.123 -4.700 79.287 1.00 71.94 73 PHE A N 1
ATOM 577 C CA . PHE A 1 73 ? -51.892 -5.109 78.596 1.00 71.94 73 PHE A CA 1
ATOM 578 C C . PHE A 1 73 ? -52.121 -5.388 77.103 1.00 71.94 73 PHE A C 1
ATOM 580 O O . PHE A 1 73 ? -51.231 -5.135 76.286 1.00 71.94 73 PHE A O 1
ATOM 587 N N . ASP A 1 74 ? -53.332 -5.809 76.734 1.00 82.12 74 ASP A N 1
ATOM 588 C CA . ASP A 1 74 ? -53.730 -6.006 75.341 1.00 82.12 74 ASP A CA 1
ATOM 589 C C . ASP A 1 74 ? -53.839 -4.678 74.576 1.00 82.12 74 ASP A C 1
ATOM 591 O O . ASP A 1 74 ? -53.531 -4.619 73.385 1.00 82.12 74 ASP A O 1
ATOM 595 N N . ASP A 1 75 ? -54.222 -3.586 75.246 1.00 85.50 75 ASP A N 1
ATOM 596 C CA . ASP A 1 75 ? -54.282 -2.250 74.641 1.00 85.50 75 ASP A CA 1
ATOM 597 C C . ASP A 1 75 ? -52.880 -1.692 74.360 1.00 85.50 75 ASP A C 1
ATOM 599 O O . ASP A 1 75 ? -52.628 -1.118 73.301 1.00 85.50 75 ASP A O 1
ATOM 603 N N . ILE A 1 76 ? -51.926 -1.946 75.261 1.00 83.50 76 ILE A N 1
ATOM 604 C CA . ILE A 1 76 ? -50.515 -1.594 75.045 1.00 83.50 76 ILE A CA 1
ATOM 605 C C . ILE A 1 76 ? -49.937 -2.378 73.863 1.00 83.50 76 ILE A C 1
ATOM 607 O O . ILE A 1 76 ? -49.218 -1.806 73.039 1.00 83.50 76 ILE A O 1
ATOM 611 N N . HIS A 1 77 ? -50.244 -3.673 73.760 1.00 86.50 77 HIS A N 1
ATOM 612 C CA . HIS A 1 77 ? -49.757 -4.494 72.655 1.00 86.50 77 HIS A CA 1
ATOM 613 C C . HIS A 1 77 ? -50.366 -4.060 71.313 1.00 86.50 77 HIS A C 1
ATOM 615 O O . HIS A 1 77 ? -49.639 -3.949 70.324 1.00 86.50 77 HIS A O 1
ATOM 621 N N . ARG A 1 78 ? -51.671 -3.755 71.265 1.00 91.44 78 ARG A N 1
ATOM 622 C CA . ARG A 1 78 ? -52.327 -3.209 70.062 1.00 91.44 78 ARG A CA 1
ATOM 623 C C . ARG A 1 78 ? -51.718 -1.876 69.634 1.00 91.44 78 ARG A C 1
ATOM 625 O O . ARG A 1 78 ? -51.321 -1.749 68.480 1.00 91.44 78 ARG A O 1
ATOM 632 N N . LYS A 1 79 ? -51.551 -0.930 70.563 1.00 90.56 79 LYS A N 1
ATOM 633 C CA . LYS A 1 79 ? -50.941 0.380 70.281 1.00 90.56 79 LYS A CA 1
ATOM 634 C C . LYS A 1 79 ? -49.496 0.267 69.811 1.00 90.56 79 LYS A C 1
ATOM 636 O O . LYS A 1 79 ? -49.076 1.043 68.961 1.00 90.56 79 LYS A O 1
ATOM 641 N N . ARG A 1 80 ? -48.731 -0.705 70.323 1.00 90.56 80 ARG A N 1
ATOM 642 C CA . ARG A 1 80 ? -47.377 -0.981 69.824 1.00 90.56 80 ARG A CA 1
ATOM 643 C C . ARG A 1 80 ? -47.412 -1.456 68.371 1.00 90.56 80 ARG A C 1
ATOM 645 O O . ARG A 1 80 ? -46.718 -0.878 67.547 1.00 90.56 80 ARG A O 1
ATOM 652 N N . MET A 1 81 ? -48.252 -2.442 68.054 1.00 88.06 81 MET A N 1
ATOM 653 C CA . MET A 1 81 ? -48.384 -2.958 66.685 1.00 88.06 81 MET A CA 1
ATOM 654 C C . MET A 1 81 ? -48.880 -1.894 65.701 1.00 88.06 81 MET A C 1
ATOM 656 O O . MET A 1 81 ? -48.368 -1.809 64.592 1.00 88.06 81 MET A O 1
ATOM 660 N N . GLU A 1 82 ? -49.825 -1.048 66.107 1.00 92.75 82 GLU A N 1
ATOM 661 C CA . GLU A 1 82 ? -50.315 0.063 65.284 1.00 92.75 82 GLU A CA 1
ATOM 662 C C . GLU A 1 82 ? -49.228 1.124 65.046 1.00 92.75 82 GLU A C 1
ATOM 664 O O . GLU A 1 82 ? -49.032 1.566 63.913 1.00 92.75 82 GLU A O 1
ATOM 669 N N . LYS A 1 83 ? -48.455 1.476 66.085 1.00 94.44 83 LYS A N 1
ATOM 670 C CA . LYS A 1 83 ? -47.319 2.404 65.980 1.00 94.44 83 LYS A CA 1
ATOM 671 C C . LYS A 1 83 ? -46.235 1.862 65.049 1.00 94.44 83 LYS A C 1
ATOM 673 O O . LYS A 1 83 ? -45.737 2.604 64.210 1.00 94.44 83 LYS A O 1
ATOM 678 N N . ASP A 1 84 ? -45.891 0.583 65.188 1.00 92.81 84 ASP A N 1
ATOM 679 C CA . ASP A 1 84 ? -44.861 -0.072 64.379 1.00 92.81 84 ASP A CA 1
ATOM 680 C C . ASP A 1 84 ? -45.311 -0.221 62.913 1.00 92.81 84 ASP A C 1
ATOM 682 O O . ASP A 1 84 ? -44.506 -0.041 62.001 1.00 92.81 84 ASP A O 1
ATOM 686 N N . LEU A 1 85 ? -46.601 -0.481 62.662 1.00 93.62 85 LEU A N 1
ATOM 687 C CA . LEU A 1 85 ? -47.159 -0.545 61.309 1.00 93.62 85 LEU A CA 1
ATOM 688 C C . LEU A 1 85 ? -47.154 0.830 60.622 1.00 93.62 85 LEU A C 1
ATOM 690 O O . LEU A 1 85 ? -46.761 0.930 59.461 1.00 93.62 85 LEU A O 1
ATOM 694 N N . LEU A 1 86 ? -47.543 1.888 61.341 1.00 93.19 86 LEU A N 1
ATOM 695 C CA . LEU A 1 86 ? -47.495 3.266 60.841 1.00 93.19 86 LEU A CA 1
ATOM 696 C C . LEU A 1 86 ? -46.054 3.741 60.600 1.00 93.19 86 LEU A C 1
ATOM 698 O O . LEU A 1 86 ? -45.764 4.360 59.576 1.00 93.19 86 LEU A O 1
ATOM 702 N N . GLU A 1 87 ? -45.133 3.435 61.513 1.00 93.12 87 GLU A N 1
ATOM 703 C CA . GLU A 1 87 ? -43.703 3.726 61.357 1.00 93.12 87 GLU A CA 1
ATOM 704 C C . GLU A 1 87 ? -43.109 2.991 60.145 1.00 93.12 87 GLU A C 1
ATOM 706 O O . GLU A 1 87 ? -42.381 3.584 59.351 1.00 93.12 87 GLU A O 1
ATOM 711 N N . LEU A 1 88 ? -43.482 1.726 59.930 1.00 94.44 88 LEU A N 1
ATOM 712 C CA . LEU A 1 88 ? -43.042 0.969 58.761 1.00 94.44 88 LEU A CA 1
ATOM 713 C C . LEU A 1 88 ? -43.600 1.558 57.458 1.00 94.44 88 LEU A C 1
ATOM 715 O O . LEU A 1 88 ? -42.860 1.704 56.487 1.00 94.44 88 LEU A O 1
ATOM 719 N N . GLN A 1 89 ? -44.882 1.927 57.433 1.00 93.69 89 GLN A N 1
ATOM 720 C CA . GLN A 1 89 ? -45.522 2.513 56.255 1.00 93.69 89 GLN A CA 1
ATOM 721 C C . GLN A 1 89 ? -44.910 3.873 55.891 1.00 93.69 89 GLN A C 1
ATOM 723 O O . GLN A 1 89 ? -44.553 4.097 54.735 1.00 93.69 89 GLN A O 1
ATOM 728 N N . THR A 1 90 ? -44.692 4.742 56.879 1.00 93.81 90 THR A N 1
ATOM 729 C CA . THR A 1 90 ? -44.021 6.033 56.664 1.00 93.81 90 THR A CA 1
ATOM 730 C C . THR A 1 90 ? -42.571 5.871 56.213 1.00 93.81 90 THR A C 1
ATOM 732 O O . THR A 1 90 ? -42.141 6.580 55.305 1.00 93.81 90 THR A O 1
ATOM 735 N N . LEU A 1 91 ? -41.817 4.914 56.765 1.00 95.88 91 LEU A N 1
ATOM 736 C CA . LEU A 1 91 ? -40.442 4.650 56.333 1.00 95.88 91 LEU A CA 1
ATOM 737 C C . LEU A 1 91 ? -40.384 4.164 54.877 1.00 95.88 91 LEU A C 1
ATOM 739 O O . LEU A 1 91 ? -39.514 4.592 54.115 1.00 95.88 91 LEU A O 1
ATOM 743 N N . ILE A 1 92 ? -41.328 3.304 54.485 1.00 94.75 92 ILE A N 1
ATOM 744 C CA . ILE A 1 92 ? -41.480 2.833 53.105 1.00 94.75 92 ILE A CA 1
ATOM 745 C C . ILE A 1 92 ? -41.749 4.018 52.169 1.00 94.75 92 ILE A C 1
ATOM 747 O O . ILE A 1 92 ? -41.047 4.180 51.168 1.00 94.75 92 ILE A O 1
ATOM 751 N N . GLU A 1 93 ? -42.725 4.867 52.494 1.00 95.25 93 GLU A N 1
ATOM 752 C CA . GLU A 1 93 ? -43.079 6.033 51.677 1.00 95.25 93 GLU A CA 1
ATOM 753 C C . GLU A 1 93 ? -41.916 7.021 51.551 1.00 95.25 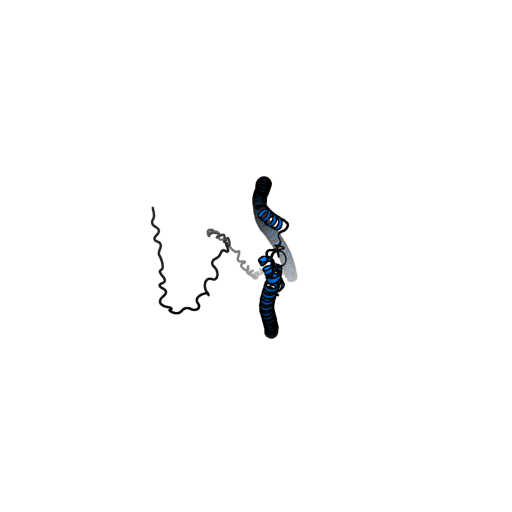93 GLU A C 1
ATOM 755 O O . GLU A 1 93 ? -41.560 7.409 50.436 1.00 95.25 93 GLU A O 1
ATOM 760 N N . VAL A 1 94 ? -41.264 7.371 52.664 1.00 96.50 94 VAL A N 1
ATOM 761 C CA . VAL A 1 94 ? -40.101 8.269 52.670 1.00 96.50 94 VAL A CA 1
ATOM 762 C C . VAL A 1 94 ? -38.974 7.705 51.805 1.00 96.50 94 VAL A C 1
ATOM 764 O O . VAL A 1 94 ? -38.422 8.440 50.987 1.00 96.50 94 VAL A O 1
ATOM 767 N N . HIS A 1 95 ? -38.671 6.407 51.910 1.00 96.62 95 HIS A N 1
ATOM 768 C CA . HIS A 1 95 ? -37.621 5.776 51.111 1.00 96.62 95 HIS A CA 1
ATOM 769 C C . HIS A 1 95 ? -37.921 5.839 49.605 1.00 96.62 95 HIS A C 1
ATOM 771 O O . HIS A 1 95 ? -37.043 6.184 48.813 1.00 96.62 95 HIS A O 1
ATOM 777 N N . PHE A 1 96 ? -39.156 5.547 49.183 1.00 97.00 96 PHE A N 1
ATOM 778 C CA . PHE A 1 96 ? -39.527 5.612 47.766 1.00 97.00 96 PHE A CA 1
ATOM 779 C C . PHE A 1 96 ? -39.550 7.042 47.225 1.00 97.00 96 PHE A C 1
ATOM 781 O O . PHE A 1 96 ? -39.047 7.283 46.128 1.00 97.00 96 PHE A O 1
ATOM 788 N N . VAL A 1 97 ? -40.095 7.994 47.986 1.00 96.00 97 VAL A N 1
ATOM 789 C CA . VAL A 1 97 ? -40.126 9.409 47.592 1.00 96.00 97 VAL A CA 1
ATOM 790 C C . VAL A 1 97 ? -38.709 9.970 47.491 1.00 96.00 97 VAL A C 1
ATOM 792 O O . VAL A 1 97 ? -38.388 10.638 46.508 1.00 96.00 97 VAL A O 1
ATOM 795 N N . GLN A 1 98 ? -37.844 9.656 48.457 1.00 96.38 98 GLN A N 1
ATOM 796 C CA . GLN A 1 98 ? -36.452 10.089 48.446 1.00 96.38 98 GLN A CA 1
ATOM 797 C C . GLN A 1 98 ? -35.690 9.498 47.255 1.00 96.38 98 GLN A C 1
ATOM 799 O O . GLN A 1 98 ? -35.089 10.249 46.492 1.00 96.38 98 GLN A O 1
ATOM 804 N N . ARG A 1 99 ? -35.772 8.180 47.032 1.00 95.75 99 ARG A N 1
ATOM 805 C CA . ARG A 1 99 ? -35.105 7.521 45.896 1.00 95.75 99 ARG A CA 1
ATOM 806 C C . ARG A 1 99 ? -35.591 8.060 44.556 1.00 95.75 99 ARG A C 1
ATOM 808 O O . ARG A 1 99 ? -34.772 8.312 43.680 1.00 95.75 99 ARG A O 1
ATOM 815 N N . LYS A 1 100 ? -36.900 8.281 44.406 1.00 96.50 100 LYS A N 1
ATOM 816 C CA . LYS A 1 100 ? -37.477 8.849 43.183 1.00 96.50 100 LYS A CA 1
ATOM 817 C C . LYS A 1 100 ? -36.963 10.266 42.926 1.00 96.50 100 LYS A C 1
ATOM 819 O O . LYS A 1 100 ? -36.566 10.572 41.807 1.00 96.50 100 LYS A O 1
ATOM 824 N N . ARG A 1 101 ? -36.918 11.108 43.961 1.00 96.88 101 ARG A N 1
ATOM 825 C CA . ARG A 1 101 ? -36.387 12.471 43.861 1.00 96.88 101 ARG A CA 1
ATOM 826 C C . ARG A 1 101 ? -34.900 12.478 43.496 1.00 96.88 101 ARG A C 1
ATOM 828 O O . ARG A 1 101 ? -34.504 13.195 42.584 1.00 96.88 101 ARG A O 1
ATOM 835 N N . GLU A 1 102 ? -34.096 11.651 44.158 1.00 94.94 102 GLU A N 1
ATOM 836 C CA . GLU A 1 102 ? -32.666 11.506 43.858 1.00 94.94 102 GLU A CA 1
ATOM 837 C C . GLU A 1 102 ? -32.429 10.991 42.428 1.00 94.94 102 GLU A C 1
ATOM 839 O O . GLU A 1 102 ? -31.514 11.448 41.743 1.00 94.94 102 GLU A O 1
ATOM 844 N N . GLU A 1 103 ? -33.254 10.059 41.944 1.00 95.44 103 GLU A N 1
ATOM 845 C CA . GLU A 1 103 ? -33.177 9.553 40.571 1.00 95.44 103 GLU A CA 1
ATOM 846 C C . GLU A 1 103 ? -33.542 10.621 39.537 1.00 95.44 103 GLU A C 1
ATOM 848 O O . GLU A 1 103 ? -32.821 10.772 38.551 1.00 95.44 103 GLU A O 1
ATOM 853 N N . GLU A 1 104 ? -34.600 11.399 39.765 1.00 95.88 104 GLU A N 1
ATOM 854 C CA . GLU A 1 104 ? -34.985 12.519 38.898 1.00 95.88 104 GLU A CA 1
ATOM 855 C C . GLU A 1 104 ? -33.884 13.596 38.848 1.00 95.88 104 GLU A C 1
ATOM 857 O O . GLU A 1 104 ? -33.484 14.042 37.768 1.00 95.88 104 GLU A O 1
ATOM 862 N N . GLU A 1 105 ? -33.308 13.960 39.996 1.00 95.38 105 GLU A N 1
ATOM 863 C CA . GLU A 1 105 ? -32.181 14.897 40.074 1.00 95.38 105 GLU A CA 1
ATOM 864 C C . GLU A 1 105 ? -30.942 14.348 39.341 1.00 95.38 105 GLU A C 1
ATOM 866 O O . GLU A 1 105 ? -30.300 15.061 38.564 1.00 95.38 105 GLU A O 1
ATOM 871 N N . LEU A 1 106 ? -30.640 13.055 39.487 1.00 96.06 106 LEU A N 1
ATOM 872 C CA . LEU A 1 106 ? -29.526 12.419 38.786 1.00 96.06 106 LEU A CA 1
ATOM 873 C C . LEU A 1 106 ? -29.748 12.363 37.268 1.00 96.06 106 LEU A C 1
ATOM 875 O O . LEU A 1 106 ? -28.802 12.565 36.501 1.00 96.06 106 LEU A O 1
ATOM 879 N N . ILE A 1 107 ? -30.975 12.086 36.823 1.00 95.44 107 ILE A N 1
ATOM 880 C CA . ILE A 1 107 ? -31.344 12.059 35.403 1.00 95.44 107 ILE A CA 1
ATOM 881 C C . ILE A 1 107 ? -31.176 13.453 34.796 1.00 95.44 107 ILE A C 1
ATOM 883 O O . ILE A 1 107 ? -30.473 13.592 33.795 1.00 95.44 107 ILE A O 1
ATOM 887 N N . THR A 1 108 ? -31.722 14.493 35.431 1.00 96.50 108 THR A N 1
ATOM 888 C CA . THR A 1 108 ? -31.588 15.875 34.936 1.00 96.50 108 THR A CA 1
ATOM 889 C C . THR A 1 108 ? -30.129 16.342 34.889 1.00 96.50 108 THR A C 1
ATOM 891 O O . THR A 1 108 ? -29.715 17.013 33.937 1.00 96.50 108 THR A O 1
ATOM 894 N N . LEU A 1 109 ? -29.297 15.957 35.866 1.00 96.88 109 LEU A N 1
ATOM 895 C CA . LEU A 1 109 ? -27.860 16.245 35.835 1.00 96.88 109 LEU A CA 1
ATOM 896 C C . LEU A 1 109 ? -27.150 15.530 34.682 1.00 96.88 109 LEU A C 1
ATOM 898 O O . LEU A 1 109 ? -26.350 16.150 33.975 1.00 96.88 109 LEU A O 1
ATOM 902 N N . LYS A 1 110 ? -27.436 14.239 34.480 1.00 96.06 110 LYS A N 1
ATOM 903 C CA . LYS A 1 110 ? -26.863 13.452 33.379 1.00 96.06 110 LYS A CA 1
ATOM 904 C C . LYS A 1 110 ? -27.237 14.045 32.028 1.00 96.06 110 LYS A C 1
ATOM 906 O O . LYS A 1 110 ? -26.343 14.252 31.211 1.00 96.06 110 LYS A O 1
ATOM 911 N N . GLU A 1 111 ? -28.500 14.408 31.836 1.00 97.00 111 GLU A N 1
ATOM 912 C CA . GLU A 1 111 ? -28.984 15.038 30.608 1.00 97.00 111 GLU A CA 1
ATOM 913 C C . GLU A 1 111 ? -28.274 16.377 30.343 1.00 97.00 111 GLU A C 1
ATOM 915 O O . GLU A 1 111 ? -27.809 16.638 29.234 1.00 97.00 111 GLU A O 1
ATOM 920 N N . ARG A 1 112 ? -28.072 17.216 31.370 1.00 97.00 112 ARG A N 1
ATOM 921 C CA . ARG A 1 112 ? -27.301 18.468 31.227 1.00 97.00 112 ARG A CA 1
ATOM 922 C C . ARG A 1 112 ? -25.839 18.221 30.851 1.00 97.00 112 ARG A C 1
ATOM 924 O O . ARG A 1 112 ? -25.281 18.976 30.049 1.00 97.00 112 ARG A O 1
ATOM 931 N N . ILE A 1 113 ? -25.199 17.202 31.425 1.00 96.00 113 ILE A N 1
ATOM 932 C CA . ILE A 1 113 ? -23.815 16.830 31.090 1.00 96.00 113 ILE A CA 1
ATOM 933 C C . ILE A 1 113 ? -23.738 16.304 29.656 1.00 96.00 113 ILE A C 1
ATOM 935 O O . ILE A 1 113 ? -22.840 16.701 28.909 1.00 96.00 113 ILE A O 1
ATOM 939 N N . GLU A 1 114 ? -24.673 15.443 29.267 1.00 96.19 114 GLU A N 1
ATOM 940 C CA . GLU A 1 114 ? -24.762 14.876 27.927 1.00 96.19 114 GLU A CA 1
ATOM 941 C C . GLU A 1 114 ? -24.996 15.967 26.882 1.00 96.19 114 GLU A C 1
ATOM 943 O O . GLU A 1 114 ? -24.216 16.070 25.937 1.00 96.19 114 GLU A O 1
ATOM 948 N N . ASN A 1 115 ? -25.928 16.889 27.126 1.00 96.81 115 ASN A N 1
ATOM 949 C CA . ASN A 1 115 ? -26.166 18.046 26.263 1.00 96.81 115 ASN A CA 1
ATOM 950 C C . ASN A 1 115 ? -24.916 18.929 26.111 1.00 96.81 115 ASN A C 1
ATOM 952 O O . ASN A 1 115 ? -24.581 19.353 25.004 1.00 96.81 115 ASN A O 1
ATOM 956 N N . ARG A 1 116 ? -24.151 19.166 27.188 1.00 96.06 116 ARG A N 1
ATOM 957 C CA . ARG A 1 116 ? -22.872 19.904 27.110 1.00 96.06 116 ARG A CA 1
ATOM 958 C C . ARG A 1 116 ? -21.788 19.144 26.343 1.00 96.06 116 ARG A C 1
ATOM 960 O O . ARG A 1 116 ? -20.922 19.768 25.728 1.00 96.06 116 ARG A O 1
ATOM 967 N N . ARG A 1 117 ? -21.769 17.811 26.408 1.00 95.75 117 ARG A N 1
ATOM 968 C CA . ARG A 1 117 ? -20.841 16.977 25.625 1.00 95.75 117 ARG A CA 1
ATOM 969 C C . ARG A 1 117 ? -21.229 16.979 24.150 1.00 95.75 117 ARG A C 1
ATOM 971 O O . ARG A 1 117 ? -20.361 17.222 23.318 1.00 95.75 117 ARG A O 1
ATOM 978 N N . ALA A 1 118 ? -22.512 16.805 23.846 1.00 92.62 118 ALA A N 1
ATOM 979 C CA . ALA A 1 118 ? -23.053 16.863 22.495 1.00 92.62 118 ALA A CA 1
ATOM 980 C C . ALA A 1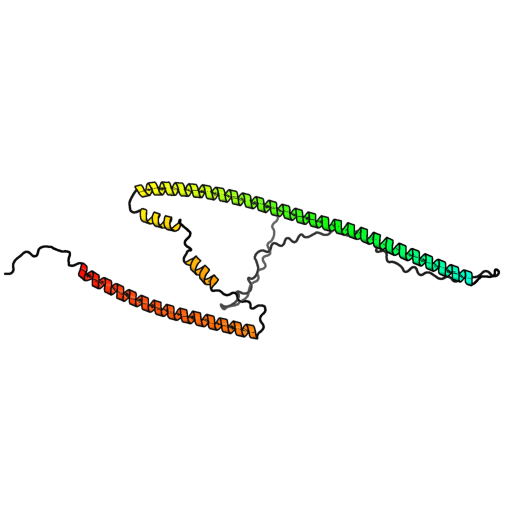 118 ? -22.795 18.231 21.846 1.00 92.62 118 ALA A C 1
ATOM 982 O O . ALA A 1 118 ? -22.269 18.285 20.740 1.00 92.62 118 ALA A O 1
ATOM 983 N N . ALA A 1 119 ? -23.037 19.336 22.560 1.00 95.44 119 ALA A N 1
ATOM 984 C CA . ALA A 1 119 ? -22.762 20.683 22.059 1.00 95.44 119 ALA A CA 1
ATOM 985 C C . ALA A 1 119 ? -21.272 20.914 21.743 1.00 95.44 119 ALA A C 1
ATOM 987 O O . ALA A 1 119 ? -20.941 21.507 20.717 1.00 95.44 119 ALA A O 1
ATOM 988 N N . ARG A 1 120 ? -20.356 20.417 22.589 1.00 96.69 120 ARG A N 1
ATOM 989 C CA . ARG A 1 120 ? -18.907 20.486 22.321 1.00 96.69 120 ARG A CA 1
ATOM 990 C C . ARG A 1 120 ? -18.505 19.628 21.123 1.00 96.69 120 ARG A C 1
ATOM 992 O O . ARG A 1 120 ? -17.737 20.094 20.284 1.00 96.69 120 ARG A O 1
ATOM 999 N N . ALA A 1 121 ? -19.038 18.411 21.028 1.00 94.12 121 ALA A N 1
ATOM 1000 C CA . ALA A 1 121 ? -18.794 17.524 19.896 1.00 94.12 121 ALA A CA 1
ATOM 1001 C C . ALA A 1 121 ? -19.290 18.151 18.584 1.00 94.12 121 ALA A C 1
ATOM 1003 O O . ALA A 1 121 ? -18.562 18.162 17.594 1.00 94.12 121 ALA A O 1
ATOM 1004 N N . GLU A 1 122 ? -20.477 18.754 18.593 1.00 94.38 122 GLU A N 1
ATOM 1005 C CA . GLU A 1 122 ? -21.039 19.435 17.429 1.00 94.38 122 GLU A CA 1
ATOM 1006 C C . GLU A 1 122 ? -20.214 20.667 17.043 1.00 94.38 122 GLU A C 1
ATOM 1008 O O . GLU A 1 122 ? -19.856 20.842 15.881 1.00 94.38 122 GLU A O 1
ATOM 1013 N N . GLN A 1 123 ? -19.786 21.473 18.017 1.00 94.62 123 GLN A N 1
ATOM 1014 C CA . GLN A 1 123 ? -18.908 22.612 17.753 1.00 94.62 123 GLN A CA 1
ATOM 1015 C C . GLN A 1 123 ? -17.570 22.179 17.129 1.00 94.62 123 GLN A C 1
ATOM 1017 O O . GLN A 1 123 ? -17.056 22.851 16.231 1.00 94.62 123 GLN A O 1
ATOM 1022 N N . GLN A 1 124 ? -17.002 21.052 17.568 1.00 91.00 124 GLN A N 1
ATOM 1023 C CA . GLN A 1 124 ? -15.802 20.481 16.955 1.00 91.00 124 GLN A CA 1
ATOM 1024 C C . GLN A 1 124 ? -16.067 19.978 15.532 1.00 91.00 124 GLN A C 1
ATOM 1026 O O . GLN A 1 124 ? -15.255 20.239 14.643 1.00 91.00 124 GLN A O 1
ATOM 1031 N N . ARG A 1 125 ? -17.207 19.318 15.287 1.00 92.62 125 ARG A N 1
ATOM 1032 C CA . ARG A 1 125 ? -17.608 18.876 13.944 1.00 92.62 125 ARG A CA 1
ATOM 1033 C C . ARG A 1 125 ? -17.753 20.047 12.983 1.00 92.62 125 ARG A C 1
ATOM 1035 O O . ARG A 1 125 ? -17.143 20.013 11.921 1.00 92.62 125 ARG A O 1
ATOM 1042 N N . VAL A 1 126 ? -18.463 21.097 13.385 1.00 94.81 126 VAL A N 1
ATOM 1043 C CA . VAL A 1 126 ? -18.655 22.307 12.576 1.00 94.81 126 VAL A CA 1
ATOM 1044 C C . VAL A 1 126 ? -17.319 22.993 12.280 1.00 94.81 126 VAL A C 1
ATOM 1046 O O . VAL A 1 126 ? -17.072 23.405 11.148 1.00 94.81 126 VAL A O 1
ATOM 1049 N N . ARG A 1 127 ? -16.402 23.085 13.255 1.00 92.94 127 ARG A N 1
ATOM 1050 C CA . ARG A 1 127 ? -15.047 23.617 13.011 1.00 92.94 127 ARG A CA 1
ATOM 1051 C C . ARG A 1 127 ? -14.263 22.756 12.018 1.00 92.94 127 ARG A C 1
ATOM 1053 O O . ARG A 1 127 ? -13.652 23.300 11.102 1.00 92.94 127 ARG A O 1
ATOM 1060 N N . ALA A 1 128 ? -14.296 21.433 12.175 1.00 93.12 128 ALA A N 1
ATOM 1061 C CA . ALA A 1 128 ? -13.614 20.505 11.276 1.00 93.12 128 ALA A CA 1
ATOM 1062 C C . ALA A 1 128 ? -14.195 20.542 9.853 1.00 93.12 128 ALA A C 1
ATOM 1064 O O . ALA A 1 128 ? -13.448 20.480 8.879 1.00 93.12 128 ALA A O 1
ATOM 1065 N N . GLU A 1 129 ? -15.514 20.667 9.721 1.00 92.81 129 GLU A N 1
ATOM 1066 C CA . GLU A 1 129 ? -16.206 20.800 8.441 1.00 92.81 129 GLU A CA 1
ATOM 1067 C C . GLU A 1 129 ? -15.870 22.123 7.752 1.00 92.81 129 GLU A C 1
ATOM 1069 O O . GLU A 1 129 ? -15.454 22.115 6.596 1.00 92.81 129 GLU A O 1
ATOM 1074 N N . ASN A 1 130 ? -15.927 23.246 8.471 1.00 94.69 130 ASN A N 1
ATOM 1075 C CA . ASN A 1 130 ? -15.551 24.552 7.930 1.00 94.69 130 ASN A CA 1
ATOM 1076 C C . ASN A 1 130 ? -14.081 24.595 7.482 1.00 94.69 130 ASN A C 1
ATOM 1078 O O . ASN A 1 130 ? -13.776 25.153 6.426 1.00 94.69 130 ASN A O 1
ATOM 1082 N N . GLU A 1 131 ? -13.166 23.971 8.232 1.00 92.12 131 GLU A N 1
ATOM 1083 C CA . GLU A 1 131 ? -11.762 23.870 7.819 1.00 92.12 131 GLU A CA 1
ATOM 1084 C C . GLU A 1 131 ? -11.607 2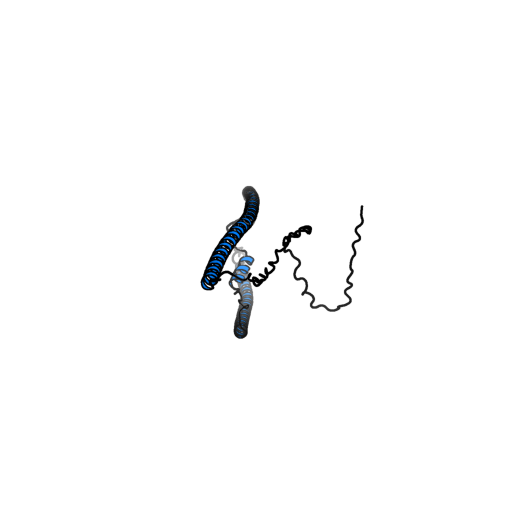2.973 6.583 1.00 92.12 131 GLU A C 1
ATOM 1086 O O . GLU A 1 131 ? -10.898 23.340 5.647 1.00 92.12 131 GLU A O 1
ATOM 1091 N N . ARG A 1 132 ? -12.331 21.846 6.499 1.00 92.25 132 ARG A N 1
ATOM 1092 C CA . ARG A 1 132 ? -12.360 21.011 5.284 1.00 92.25 132 ARG A CA 1
ATOM 1093 C C . ARG A 1 132 ? -12.878 21.779 4.071 1.00 92.25 132 ARG A C 1
ATOM 1095 O O . ARG A 1 132 ? -12.261 21.696 3.014 1.00 92.25 132 ARG A O 1
ATOM 1102 N N . VAL A 1 133 ? -13.956 22.549 4.215 1.00 93.19 133 VAL A N 1
ATOM 1103 C CA . VAL A 1 133 ? -14.519 23.384 3.140 1.00 93.19 133 VAL A CA 1
ATOM 1104 C C . VAL A 1 133 ? -13.520 24.453 2.702 1.00 93.19 133 VAL A C 1
ATOM 1106 O O . VAL A 1 133 ? -13.318 24.666 1.507 1.00 93.19 133 VAL A O 1
ATOM 1109 N N . ARG A 1 134 ? -12.833 25.098 3.649 1.00 92.06 134 ARG A N 1
ATOM 1110 C CA . ARG A 1 134 ? -11.798 26.090 3.342 1.00 92.06 134 ARG A CA 1
ATOM 1111 C C . ARG A 1 134 ? -10.622 25.470 2.586 1.00 92.06 134 ARG A C 1
ATOM 1113 O O . ARG A 1 134 ? -10.191 26.029 1.579 1.00 92.06 134 ARG A O 1
ATOM 1120 N N . GLN A 1 135 ? -10.129 24.317 3.036 1.00 87.69 135 GLN A N 1
ATOM 1121 C CA . GLN A 1 135 ? -9.061 23.582 2.354 1.00 87.69 135 GLN A CA 1
ATOM 1122 C C . GLN A 1 135 ? -9.499 23.117 0.961 1.00 87.69 135 GLN A C 1
ATOM 1124 O O . GLN A 1 135 ? -8.732 23.256 0.010 1.00 87.69 135 GLN A O 1
ATOM 1129 N N . ALA A 1 136 ? -10.738 22.639 0.816 1.00 89.50 136 ALA A N 1
ATOM 1130 C CA . ALA A 1 136 ? -11.309 22.244 -0.467 1.00 89.50 136 ALA A CA 1
ATOM 1131 C C . ALA A 1 136 ? -11.398 23.428 -1.440 1.00 89.50 136 ALA A C 1
ATOM 1133 O O . ALA A 1 136 ? -10.955 23.302 -2.574 1.00 89.50 136 ALA A O 1
ATOM 1134 N N . ARG A 1 137 ? -11.855 24.603 -0.988 1.00 91.19 137 ARG A N 1
ATOM 1135 C CA . ARG A 1 137 ? -11.906 25.820 -1.813 1.00 91.19 137 ARG A CA 1
ATOM 1136 C C . ARG A 1 137 ? -10.515 26.273 -2.267 1.00 91.19 137 ARG A C 1
ATOM 1138 O O . ARG A 1 137 ? -10.340 26.656 -3.418 1.00 91.19 137 ARG A O 1
ATOM 1145 N N . ILE A 1 138 ? -9.516 26.209 -1.384 1.00 88.06 138 ILE A N 1
ATOM 1146 C CA . ILE A 1 138 ? -8.121 26.533 -1.733 1.00 88.06 138 ILE A CA 1
ATOM 1147 C C . ILE A 1 138 ? -7.562 25.513 -2.734 1.00 88.06 138 ILE A C 1
ATOM 1149 O O . ILE A 1 138 ? -6.838 25.889 -3.655 1.00 88.06 138 ILE A O 1
ATOM 1153 N N . ALA A 1 139 ? -7.874 24.228 -2.559 1.00 86.75 139 ALA A N 1
ATOM 1154 C CA . ALA A 1 139 ? -7.460 23.176 -3.479 1.00 86.75 139 ALA A CA 1
ATOM 1155 C C . ALA A 1 139 ? -8.124 23.334 -4.855 1.00 86.75 139 ALA A C 1
ATOM 1157 O O . ALA A 1 139 ? -7.435 23.228 -5.861 1.00 86.75 139 ALA A O 1
ATOM 1158 N N . GLU A 1 140 ? -9.414 23.662 -4.901 1.00 86.38 140 GLU A N 1
ATOM 1159 C CA . GLU A 1 140 ? -10.163 23.910 -6.135 1.00 86.38 140 GLU A CA 1
ATOM 1160 C C . GLU A 1 140 ? -9.666 25.167 -6.864 1.00 86.38 140 GLU A C 1
ATOM 1162 O O . GLU A 1 140 ? -9.469 25.138 -8.075 1.00 86.38 140 GLU A O 1
ATOM 1167 N N . GLU A 1 141 ? -9.378 26.259 -6.148 1.00 84.62 141 GLU A N 1
ATOM 1168 C CA . GLU A 1 141 ? -8.802 27.471 -6.747 1.00 84.62 141 GLU A CA 1
ATOM 1169 C C . GLU A 1 141 ? -7.393 27.212 -7.305 1.00 84.62 141 GLU A C 1
ATOM 1171 O O . GLU A 1 141 ? -7.062 27.659 -8.407 1.00 84.62 141 GLU A O 1
ATOM 1176 N N . ARG A 1 142 ? -6.569 26.439 -6.584 1.00 82.06 142 ARG A N 1
ATOM 1177 C CA . ARG A 1 142 ? -5.263 25.984 -7.086 1.00 82.06 142 ARG A CA 1
ATOM 1178 C C . ARG A 1 142 ? -5.420 25.094 -8.307 1.00 82.06 142 ARG A C 1
ATOM 1180 O O . ARG A 1 142 ? -4.714 25.314 -9.281 1.00 82.06 142 ARG A O 1
ATOM 1187 N N . GLN A 1 143 ? -6.362 24.160 -8.283 1.00 82.88 143 GLN A N 1
ATOM 1188 C CA . GLN A 1 143 ? -6.621 23.259 -9.397 1.00 82.88 143 GLN A CA 1
ATOM 1189 C C . GLN A 1 143 ? -7.104 24.026 -10.630 1.00 82.88 143 GLN A C 1
ATOM 1191 O O . GLN A 1 143 ? -6.572 23.828 -11.714 1.00 82.88 143 GLN A O 1
ATOM 1196 N N . ARG A 1 144 ? -8.014 24.991 -10.473 1.00 82.31 144 ARG A N 1
ATOM 1197 C CA . ARG A 1 144 ? -8.465 25.850 -11.573 1.00 82.31 144 ARG A CA 1
ATOM 1198 C C . ARG A 1 144 ? -7.324 26.689 -12.151 1.00 82.31 144 ARG A C 1
ATOM 1200 O O . ARG A 1 144 ? -7.216 26.821 -13.367 1.00 82.31 144 ARG A O 1
ATOM 1207 N N . LYS A 1 145 ? -6.445 27.226 -11.300 1.00 85.50 145 LYS A N 1
ATOM 1208 C CA . LYS A 1 145 ? -5.251 27.960 -11.740 1.00 85.50 145 LYS A CA 1
ATOM 1209 C C . LYS A 1 145 ? -4.246 27.048 -12.450 1.00 85.50 145 LYS A C 1
ATOM 1211 O O . LYS A 1 145 ? -3.659 27.458 -13.447 1.00 85.50 145 LYS A O 1
ATOM 1216 N N . GLU A 1 146 ? -4.063 25.823 -11.964 1.00 79.00 146 GLU A N 1
ATOM 1217 C CA . GLU A 1 146 ? -3.225 24.800 -12.595 1.00 79.00 146 GLU A CA 1
ATOM 1218 C C . GLU A 1 146 ? -3.800 24.352 -13.944 1.00 79.00 146 GLU A C 1
ATOM 1220 O O . GLU A 1 146 ? -3.034 24.201 -14.892 1.00 79.00 146 GLU A O 1
ATOM 1225 N N . ASP A 1 147 ? -5.121 24.224 -14.072 1.00 77.19 147 ASP A N 1
ATOM 1226 C CA . ASP A 1 147 ? -5.810 23.870 -15.316 1.00 77.19 147 ASP A CA 1
ATOM 1227 C C . ASP A 1 147 ? -5.747 25.011 -16.348 1.00 77.19 147 ASP A C 1
ATOM 1229 O O . ASP A 1 147 ? -5.481 24.774 -17.530 1.00 77.19 147 ASP A O 1
ATOM 1233 N N . GLU A 1 148 ? -5.917 26.266 -15.919 1.00 83.06 148 GLU A N 1
ATOM 1234 C CA . GLU A 1 148 ? -5.747 27.450 -16.773 1.00 83.06 148 GLU A CA 1
ATOM 1235 C C . GLU A 1 148 ? -4.279 27.630 -17.206 1.00 83.06 148 GLU A C 1
ATOM 1237 O O . GLU A 1 148 ? -4.003 27.912 -18.378 1.00 83.06 148 GLU A O 1
ATOM 1242 N N . GLU A 1 149 ? -3.314 27.399 -16.309 1.00 80.25 149 GLU A N 1
ATOM 1243 C CA . GLU A 1 149 ? -1.887 27.437 -16.640 1.00 80.25 149 GLU A CA 1
ATOM 1244 C C . GLU A 1 149 ? -1.475 26.254 -17.530 1.00 80.25 149 GLU A C 1
ATOM 1246 O O . GLU A 1 149 ? -0.688 26.433 -18.460 1.00 80.25 149 GLU A O 1
ATOM 1251 N N . ALA A 1 150 ? -2.033 25.061 -17.317 1.00 81.19 150 ALA A N 1
ATOM 1252 C CA . ALA A 1 150 ? -1.821 23.899 -18.173 1.00 81.19 150 ALA A CA 1
ATOM 1253 C C . ALA A 1 150 ? -2.394 24.126 -19.574 1.00 81.19 150 ALA A C 1
ATOM 1255 O O . ALA A 1 150 ? -1.722 23.815 -20.559 1.00 81.19 150 ALA A O 1
ATOM 1256 N N . LYS A 1 151 ? -3.580 24.735 -19.684 1.00 82.12 151 LYS A N 1
ATOM 1257 C CA . LYS A 1 151 ? -4.172 25.117 -20.971 1.00 82.12 151 LYS A CA 1
ATOM 1258 C C . LYS A 1 151 ? -3.323 26.170 -21.683 1.00 82.12 151 LYS A C 1
ATOM 1260 O O . LYS A 1 151 ? -3.012 25.997 -22.857 1.00 82.12 151 LYS A O 1
ATOM 1265 N N . ARG A 1 152 ? -2.856 27.204 -20.972 1.00 82.69 152 ARG A N 1
ATOM 1266 C CA . ARG A 1 152 ? -1.957 28.223 -21.541 1.00 82.69 152 ARG A CA 1
ATOM 1267 C C . ARG A 1 152 ? -0.622 27.626 -21.991 1.00 82.69 152 ARG A C 1
ATOM 1269 O O . ARG A 1 152 ? -0.168 27.929 -23.089 1.00 82.69 152 ARG A O 1
ATOM 1276 N N . ARG A 1 153 ? -0.020 26.734 -21.195 1.00 80.69 153 ARG A N 1
ATOM 1277 C CA . ARG A 1 153 ? 1.199 26.002 -21.579 1.00 80.69 153 ARG A CA 1
ATOM 1278 C C . ARG A 1 153 ? 0.956 25.102 -22.791 1.00 80.69 153 ARG A C 1
ATOM 1280 O O . ARG A 1 153 ? 1.809 25.067 -23.668 1.00 80.69 153 ARG A O 1
ATOM 1287 N N . ALA A 1 154 ? -0.190 24.429 -22.878 1.00 82.31 154 ALA A N 1
ATOM 1288 C CA . ALA A 1 154 ? -0.549 23.610 -24.034 1.00 82.31 154 ALA A CA 1
ATOM 1289 C C . ALA A 1 154 ? -0.756 24.458 -25.300 1.00 82.31 154 ALA A C 1
ATOM 1291 O O . ALA A 1 154 ? -0.290 24.074 -26.371 1.00 82.31 154 ALA A O 1
ATOM 1292 N N . ASP A 1 155 ? -1.386 25.629 -25.185 1.00 81.88 155 ASP A N 1
ATOM 1293 C CA . ASP A 1 155 ? -1.579 26.560 -26.301 1.00 81.88 155 ASP A CA 1
ATOM 1294 C C . ASP A 1 155 ? -0.251 27.185 -26.760 1.00 81.88 155 ASP A C 1
ATOM 1296 O O . ASP A 1 155 ? 0.004 27.285 -27.964 1.00 81.88 155 ASP A O 1
ATOM 1300 N N . ASP A 1 156 ? 0.626 27.558 -25.825 1.00 81.50 156 ASP A N 1
ATOM 1301 C CA . ASP A 1 156 ? 1.966 28.071 -26.120 1.00 81.50 156 ASP A CA 1
ATOM 1302 C C . ASP A 1 156 ? 2.868 26.974 -26.708 1.00 81.50 156 ASP A C 1
ATOM 1304 O O . ASP A 1 156 ? 3.594 27.230 -27.668 1.00 81.50 156 ASP A O 1
ATOM 1308 N N . GLU A 1 157 ? 2.782 25.731 -26.223 1.00 76.81 157 GLU A N 1
ATOM 1309 C CA . GLU A 1 157 ? 3.457 24.573 -26.819 1.00 76.81 157 GLU A CA 1
ATOM 1310 C C . GLU A 1 157 ? 2.899 24.230 -28.200 1.00 76.81 157 GLU A C 1
ATOM 1312 O O . GLU A 1 157 ? 3.676 23.893 -29.090 1.00 76.81 157 GLU A O 1
ATOM 1317 N N . ALA A 1 158 ? 1.591 24.358 -28.431 1.00 78.31 158 ALA A N 1
ATOM 1318 C CA . ALA A 1 158 ? 0.980 24.143 -29.738 1.00 78.31 158 ALA A CA 1
ATOM 1319 C C . ALA A 1 158 ? 1.391 25.233 -30.737 1.00 78.31 158 ALA A C 1
ATOM 1321 O O . ALA A 1 158 ? 1.735 24.921 -31.880 1.00 78.31 158 ALA A O 1
ATOM 1322 N N . LYS A 1 159 ? 1.425 26.504 -30.318 1.00 78.62 159 LYS A N 1
ATOM 1323 C CA . LYS A 1 159 ? 1.951 27.617 -31.126 1.00 78.62 159 LYS A CA 1
ATOM 1324 C C . LYS A 1 159 ? 3.441 27.431 -31.403 1.00 78.62 159 LYS A C 1
ATOM 1326 O O . LYS A 1 159 ? 3.861 27.517 -32.554 1.00 78.62 159 LYS A O 1
ATOM 1331 N N . LYS A 1 160 ? 4.229 27.071 -30.388 1.00 73.81 160 LYS A N 1
ATOM 1332 C CA . LYS A 1 160 ? 5.661 26.771 -30.512 1.00 73.81 160 LYS A CA 1
ATOM 1333 C C . LYS A 1 160 ? 5.916 25.553 -31.407 1.00 73.81 160 LYS A C 1
ATOM 1335 O O . LYS A 1 160 ? 6.826 25.603 -32.224 1.00 73.81 160 LYS A O 1
ATOM 1340 N N . LYS A 1 161 ? 5.095 24.499 -31.329 1.00 71.12 161 LYS A N 1
ATOM 1341 C CA . LYS A 1 161 ? 5.120 23.316 -32.211 1.00 71.12 161 LYS A CA 1
ATOM 1342 C C . LYS A 1 161 ? 4.792 23.698 -33.650 1.00 71.12 161 LYS A C 1
ATOM 1344 O O . LYS A 1 161 ? 5.499 23.255 -34.544 1.00 71.12 161 LYS A O 1
ATOM 1349 N N . LYS A 1 162 ? 3.784 24.546 -33.884 1.00 71.38 162 LYS A N 1
ATOM 1350 C CA . LYS A 1 162 ? 3.455 25.072 -35.221 1.00 71.38 162 LYS A CA 1
ATOM 1351 C C . LYS A 1 162 ? 4.612 25.891 -35.806 1.00 71.38 162 LYS A C 1
ATOM 1353 O O . LYS A 1 162 ? 5.002 25.648 -36.942 1.00 71.38 162 LYS A O 1
ATOM 1358 N N . VAL A 1 163 ? 5.215 26.785 -35.018 1.00 69.94 163 VAL A N 1
ATOM 1359 C CA . VAL A 1 163 ? 6.365 27.604 -35.448 1.00 69.94 163 VAL A CA 1
ATOM 1360 C C . VAL A 1 163 ? 7.622 26.750 -35.684 1.00 69.94 163 VAL A C 1
ATOM 1362 O O . VAL A 1 163 ? 8.287 26.912 -36.701 1.00 69.94 163 VAL A O 1
ATOM 1365 N N . LEU A 1 164 ? 7.928 25.788 -34.807 1.00 62.78 164 LEU A N 1
ATOM 1366 C CA . LEU A 1 164 ? 9.095 24.902 -34.947 1.00 62.78 164 LEU A CA 1
ATOM 1367 C C . LEU A 1 164 ? 8.917 23.830 -36.029 1.00 62.78 164 LEU A C 1
ATOM 1369 O O . LEU A 1 164 ? 9.892 23.467 -36.678 1.00 62.78 164 LEU A O 1
ATOM 1373 N N . SER A 1 165 ? 7.691 23.353 -36.270 1.00 62.41 165 SER A N 1
ATOM 1374 C CA . SER A 1 165 ? 7.374 22.473 -37.404 1.00 62.41 165 SER A CA 1
ATOM 1375 C C . SER A 1 165 ? 7.553 23.192 -38.742 1.00 62.41 165 SER A C 1
ATOM 1377 O O . SER A 1 165 ? 7.848 22.538 -39.736 1.00 62.41 165 SER A O 1
ATOM 1379 N N . ASN A 1 166 ? 7.416 24.522 -38.758 1.00 63.72 166 ASN A N 1
ATOM 1380 C CA . ASN A 1 166 ? 7.689 25.358 -39.924 1.00 63.72 166 ASN A CA 1
ATOM 1381 C C . ASN A 1 166 ? 9.193 25.676 -40.105 1.00 63.72 166 ASN A C 1
ATOM 1383 O O . ASN A 1 166 ? 9.598 26.070 -41.191 1.00 63.72 166 ASN A O 1
ATOM 1387 N N . MET A 1 167 ? 10.037 25.488 -39.075 1.00 59.69 167 MET A N 1
ATOM 1388 C CA . MET A 1 167 ? 11.479 25.819 -39.098 1.00 59.69 167 MET A CA 1
ATOM 1389 C C . MET A 1 167 ? 12.435 24.621 -39.255 1.00 59.69 167 MET A C 1
ATOM 1391 O O . MET A 1 167 ? 13.647 24.789 -39.144 1.00 59.69 167 MET A O 1
ATOM 1395 N N . GLY A 1 168 ? 11.945 23.427 -39.591 1.00 51.47 168 GLY A N 1
ATOM 1396 C CA . GLY A 1 168 ? 12.798 22.415 -40.222 1.00 51.47 168 GLY A CA 1
ATOM 1397 C C . GLY A 1 168 ? 12.758 21.013 -39.619 1.00 51.47 168 GLY A C 1
ATOM 1398 O O . GLY A 1 168 ? 12.585 20.787 -38.419 1.00 51.47 168 GLY A O 1
ATOM 1399 N N . ALA A 1 169 ? 12.983 20.052 -40.514 1.00 59.25 169 ALA A N 1
ATOM 1400 C CA . ALA A 1 169 ? 12.820 18.607 -40.367 1.00 59.25 169 ALA A CA 1
ATOM 1401 C C . ALA A 1 169 ? 13.697 17.914 -39.297 1.00 59.25 169 ALA A C 1
ATOM 1403 O O . ALA A 1 169 ? 13.634 16.696 -39.153 1.00 59.25 169 ALA A O 1
ATOM 1404 N N . HIS A 1 170 ? 14.470 18.657 -38.500 1.00 58.19 170 HIS A N 1
ATOM 1405 C CA . HIS A 1 170 ? 15.279 18.112 -37.404 1.00 58.19 170 HIS A CA 1
ATOM 1406 C C . HIS A 1 170 ? 14.630 18.228 -36.012 1.00 58.19 170 HIS A C 1
ATOM 1408 O O . HIS A 1 170 ? 15.035 17.511 -35.098 1.00 58.19 170 HIS A O 1
ATOM 1414 N N . PHE A 1 171 ? 13.588 19.054 -35.830 1.00 53.28 171 PHE A N 1
ATOM 1415 C CA . PHE A 1 171 ? 12.887 19.187 -34.538 1.00 53.28 171 PHE A CA 1
ATOM 1416 C C . PHE A 1 171 ? 11.740 18.169 -34.342 1.00 53.28 171 PHE A C 1
ATOM 1418 O O . PHE A 1 171 ? 11.261 17.953 -33.224 1.00 53.28 171 PHE A O 1
ATOM 1425 N N . GLY A 1 172 ? 11.325 17.479 -35.412 1.00 61.00 172 GLY A N 1
ATOM 1426 C CA . GLY A 1 172 ? 10.220 16.510 -35.390 1.00 61.00 172 GLY A CA 1
ATOM 1427 C C . GLY A 1 172 ? 10.442 15.312 -34.453 1.00 61.00 172 GLY A C 1
ATOM 1428 O O . GLY A 1 172 ? 9.495 14.831 -33.829 1.00 61.00 172 GLY A O 1
ATOM 1429 N N . GLY A 1 173 ? 11.694 14.877 -34.263 1.00 68.25 173 GLY A N 1
ATOM 1430 C CA . GLY A 1 173 ? 12.027 13.757 -33.371 1.00 68.25 173 GLY A CA 1
ATOM 1431 C C . GLY A 1 173 ? 11.830 14.058 -31.878 1.00 68.25 173 GLY A C 1
ATOM 1432 O O . GLY A 1 173 ? 11.492 13.162 -31.103 1.00 68.25 173 GLY A O 1
ATOM 1433 N N . PHE A 1 174 ? 11.991 15.319 -31.460 1.00 65.56 174 PHE A N 1
ATOM 1434 C CA . PHE A 1 174 ? 11.783 15.734 -30.069 1.00 65.56 174 PHE A CA 1
ATOM 1435 C C . PHE A 1 174 ? 10.289 15.823 -29.734 1.00 65.56 174 PHE A C 1
ATOM 1437 O O . PHE A 1 174 ? 9.850 15.306 -28.707 1.00 65.56 174 PHE A O 1
ATOM 1444 N N . LEU A 1 175 ? 9.490 16.387 -30.644 1.00 62.72 175 LEU A N 1
ATOM 1445 C CA . LEU A 1 175 ? 8.040 16.507 -30.486 1.00 62.72 175 LEU A CA 1
ATOM 1446 C C . LEU A 1 175 ? 7.330 15.150 -30.468 1.00 62.72 175 LEU A C 1
ATOM 1448 O O . LEU A 1 175 ? 6.459 14.945 -29.628 1.00 62.72 175 LEU A O 1
ATOM 1452 N N . ALA A 1 176 ? 7.741 14.197 -31.312 1.00 65.62 176 ALA A N 1
ATOM 1453 C CA . ALA A 1 176 ? 7.190 12.839 -31.298 1.00 65.62 176 ALA A CA 1
ATOM 1454 C C . ALA A 1 176 ? 7.455 12.116 -29.961 1.00 65.62 176 ALA A C 1
ATOM 1456 O O . ALA A 1 176 ? 6.589 11.418 -29.435 1.00 65.62 176 ALA A O 1
ATOM 1457 N N . LYS A 1 177 ? 8.632 12.334 -29.358 1.00 62.34 177 LYS A N 1
ATOM 1458 C CA . LYS A 1 177 ? 9.004 11.756 -28.056 1.00 62.34 177 LYS A CA 1
ATOM 1459 C C . LYS A 1 177 ? 8.247 12.390 -26.884 1.00 62.34 177 LYS A C 1
ATOM 1461 O O . LYS A 1 177 ? 7.987 11.707 -25.894 1.00 62.34 177 LYS A O 1
ATOM 1466 N N . VAL A 1 178 ? 7.900 13.673 -26.985 1.00 61.47 178 VAL A N 1
ATOM 1467 C CA . VAL A 1 178 ? 7.079 14.390 -25.993 1.00 61.47 178 VAL A CA 1
ATOM 1468 C C . VAL A 1 178 ? 5.607 13.991 -26.116 1.00 61.47 178 VAL A C 1
ATOM 1470 O O . VAL A 1 178 ? 4.984 13.660 -25.113 1.00 61.47 178 VAL A O 1
ATOM 1473 N N . GLU A 1 179 ? 5.074 13.892 -27.334 1.00 61.44 179 GLU A N 1
ATOM 1474 C CA . GLU A 1 179 ? 3.694 13.459 -27.595 1.00 61.44 179 GLU A CA 1
ATOM 1475 C C . GLU A 1 179 ? 3.451 12.002 -27.155 1.00 61.44 179 GLU A C 1
ATOM 1477 O O . GLU A 1 179 ? 2.449 11.698 -26.507 1.00 61.44 179 GLU A O 1
ATOM 1482 N N . GLN A 1 180 ? 4.424 11.109 -27.375 1.00 61.41 180 GLN A N 1
ATOM 1483 C CA . GLN A 1 180 ? 4.377 9.725 -26.888 1.00 61.41 180 GLN A CA 1
ATOM 1484 C C . GLN A 1 180 ? 4.527 9.609 -25.356 1.00 61.41 180 GLN A C 1
ATOM 1486 O O . GLN A 1 180 ? 4.128 8.600 -24.775 1.00 61.41 180 GLN A O 1
ATOM 1491 N N . ARG A 1 181 ? 5.090 10.628 -24.690 1.00 58.03 181 ARG A N 1
ATOM 1492 C CA . ARG A 1 181 ? 5.130 10.742 -23.219 1.00 58.03 181 ARG A CA 1
ATOM 1493 C C . ARG A 1 181 ? 3.865 11.385 -22.635 1.00 58.03 181 ARG A C 1
ATOM 1495 O O . ARG A 1 181 ? 3.554 11.109 -21.481 1.00 58.03 181 ARG A O 1
ATOM 1502 N N . GLY A 1 182 ? 3.154 12.211 -23.407 1.00 54.94 182 GLY A N 1
ATOM 1503 C CA . GLY A 1 182 ? 1.912 12.881 -23.001 1.00 54.94 182 GLY A CA 1
ATOM 1504 C C . GLY A 1 182 ? 0.647 12.032 -23.178 1.00 54.94 182 GLY A C 1
ATOM 1505 O O . GLY A 1 182 ? -0.330 12.227 -22.459 1.00 54.94 182 GLY A O 1
ATOM 1506 N N . ARG A 1 183 ? 0.654 11.049 -24.088 1.00 53.03 183 ARG A N 1
ATOM 1507 C CA . ARG A 1 183 ? -0.511 10.197 -24.371 1.00 53.03 183 ARG A CA 1
ATOM 1508 C C . ARG A 1 183 ? -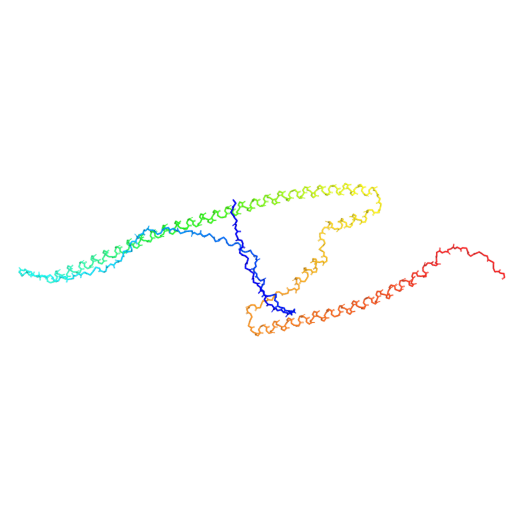0.530 8.953 -23.475 1.00 53.03 183 ARG A C 1
ATOM 1510 O O . ARG A 1 183 ? -0.056 7.889 -23.859 1.00 53.03 183 ARG A O 1
ATOM 1517 N N . GLY A 1 184 ? -1.095 9.109 -22.277 1.00 58.09 184 GLY A N 1
ATOM 1518 C CA . GLY A 1 184 ? -1.259 8.035 -21.298 1.00 58.09 184 GLY A CA 1
ATOM 1519 C C . GLY A 1 184 ? 0.056 7.725 -20.593 1.00 58.09 184 GLY A C 1
ATOM 1520 O O . GLY A 1 184 ? 1.039 7.326 -21.212 1.00 58.09 184 GLY A O 1
ATOM 1521 N N . LYS A 1 185 ? 0.084 7.934 -19.278 1.00 64.50 185 LYS A N 1
ATOM 1522 C CA . LYS A 1 185 ? 1.254 7.750 -18.418 1.00 64.50 185 LYS A CA 1
ATOM 1523 C C . LYS A 1 185 ? 1.681 6.277 -18.449 1.00 64.50 185 LYS A C 1
ATOM 1525 O O . LYS A 1 185 ? 1.285 5.492 -17.594 1.00 64.50 185 LYS A O 1
ATOM 1530 N N . ARG A 1 186 ? 2.447 5.872 -19.472 1.00 70.06 186 ARG A N 1
ATOM 1531 C CA . ARG A 1 186 ? 3.130 4.577 -19.506 1.00 70.06 186 ARG A CA 1
ATOM 1532 C C . ARG A 1 186 ? 3.945 4.528 -18.227 1.00 70.06 186 ARG A C 1
ATOM 1534 O O . ARG A 1 186 ? 4.843 5.356 -18.064 1.00 70.06 186 ARG A O 1
ATOM 1541 N N . GLN A 1 187 ? 3.574 3.628 -17.314 1.00 72.88 187 GLN A N 1
ATOM 1542 C CA . GLN A 1 187 ? 4.267 3.509 -16.039 1.00 72.88 187 GLN A CA 1
ATOM 1543 C C . GLN A 1 187 ? 5.758 3.403 -16.315 1.00 72.88 187 GLN A C 1
ATOM 1545 O O . GLN A 1 187 ? 6.200 2.657 -17.196 1.00 72.88 187 GLN A O 1
ATOM 1550 N N . THR A 1 188 ? 6.536 4.202 -15.595 1.00 84.38 188 THR A N 1
ATOM 1551 C CA . THR A 1 188 ? 7.984 4.149 -15.757 1.00 84.38 188 THR A CA 1
ATOM 1552 C C . THR A 1 188 ? 8.466 2.741 -15.402 1.00 84.38 188 THR A C 1
ATOM 1554 O O . THR A 1 188 ? 7.882 2.075 -14.549 1.00 84.38 188 THR A O 1
ATOM 1557 N N . ALA A 1 189 ? 9.562 2.265 -16.005 1.00 88.75 189 ALA A N 1
ATOM 1558 C CA . ALA A 1 189 ? 10.117 0.948 -15.657 1.00 88.75 189 ALA A CA 1
ATOM 1559 C C . ALA A 1 189 ? 10.371 0.803 -14.138 1.00 88.75 189 ALA A C 1
ATOM 1561 O O . ALA A 1 189 ? 10.287 -0.291 -13.582 1.00 88.75 189 ALA A O 1
ATOM 1562 N N . ARG A 1 190 ? 10.623 1.929 -13.450 1.00 86.12 190 ARG A N 1
ATOM 1563 C CA . ARG A 1 190 ? 10.745 2.010 -11.991 1.00 86.12 190 ARG A CA 1
ATOM 1564 C C . ARG A 1 190 ? 9.417 1.766 -11.270 1.00 86.12 190 ARG A C 1
ATOM 1566 O O . ARG A 1 190 ? 9.413 1.053 -10.270 1.00 86.12 190 ARG A O 1
ATOM 1573 N N . GLU A 1 191 ? 8.324 2.353 -11.747 1.00 88.88 191 GLU A N 1
ATOM 1574 C CA . GLU A 1 191 ? 6.975 2.136 -11.207 1.00 88.88 191 GLU A CA 1
ATOM 1575 C C . GLU A 1 191 ? 6.517 0.698 -11.420 1.00 88.88 191 GLU A C 1
ATOM 1577 O O . GLU A 1 191 ? 6.084 0.072 -10.458 1.00 88.88 191 GLU A O 1
ATOM 1582 N N . ILE A 1 192 ? 6.709 0.150 -12.625 1.00 92.38 192 ILE A N 1
ATOM 1583 C CA . ILE A 1 192 ? 6.375 -1.248 -12.934 1.00 92.38 192 ILE A CA 1
ATOM 1584 C C . ILE A 1 192 ? 7.155 -2.179 -12.002 1.00 92.38 192 ILE A C 1
ATOM 1586 O O . ILE A 1 192 ? 6.558 -2.992 -11.307 1.00 92.38 192 ILE A O 1
ATOM 1590 N N . LYS A 1 193 ? 8.481 -1.999 -11.888 1.00 94.50 193 LYS A N 1
ATOM 1591 C CA . LYS A 1 193 ? 9.309 -2.791 -10.966 1.00 94.50 193 LYS A CA 1
ATOM 1592 C C . LYS A 1 193 ? 8.822 -2.679 -9.521 1.00 94.50 193 LYS A C 1
ATOM 1594 O O . LYS A 1 193 ? 8.753 -3.687 -8.827 1.00 94.50 193 LYS A O 1
ATOM 1599 N N . ARG A 1 194 ? 8.500 -1.469 -9.049 1.00 94.38 194 ARG A N 1
ATOM 1600 C CA . ARG A 1 194 ? 8.005 -1.263 -7.679 1.00 94.38 194 ARG A CA 1
ATOM 1601 C C . ARG A 1 194 ? 6.672 -1.977 -7.463 1.00 94.38 194 ARG A C 1
ATOM 1603 O O . ARG A 1 194 ? 6.529 -2.650 -6.449 1.00 94.38 194 ARG A O 1
ATOM 1610 N N . LYS A 1 195 ? 5.736 -1.847 -8.406 1.00 93.88 195 LYS A N 1
ATOM 1611 C CA . LYS A 1 195 ? 4.418 -2.481 -8.351 1.00 93.88 195 LYS A CA 1
ATOM 1612 C C . LYS A 1 195 ? 4.540 -4.006 -8.347 1.00 93.88 195 LYS A C 1
ATOM 1614 O O . LYS A 1 195 ? 4.061 -4.638 -7.416 1.00 93.88 195 LYS A O 1
ATOM 1619 N N . THR A 1 196 ? 5.288 -4.581 -9.287 1.00 94.88 196 THR A N 1
ATOM 1620 C CA . THR A 1 196 ? 5.496 -6.035 -9.365 1.00 94.88 196 THR A CA 1
ATOM 1621 C C . THR A 1 196 ? 6.200 -6.595 -8.125 1.00 94.88 196 THR A C 1
ATOM 1623 O O . THR A 1 196 ? 5.862 -7.681 -7.667 1.00 94.88 196 THR A O 1
ATOM 1626 N N . LEU A 1 197 ? 7.171 -5.878 -7.543 1.00 95.50 197 LEU A N 1
ATOM 1627 C CA . LEU A 1 197 ? 7.814 -6.321 -6.298 1.00 95.50 197 LEU A CA 1
ATOM 1628 C C . LEU A 1 197 ? 6.879 -6.225 -5.087 1.00 95.50 197 LEU A C 1
ATOM 1630 O O . LEU A 1 197 ? 6.975 -7.061 -4.195 1.00 95.50 197 LEU A O 1
ATOM 1634 N N . ALA A 1 198 ? 5.989 -5.231 -5.050 1.00 95.00 198 ALA A N 1
ATOM 1635 C CA . ALA A 1 198 ? 4.977 -5.124 -4.004 1.00 95.00 198 ALA A CA 1
ATOM 1636 C C . ALA A 1 198 ? 3.945 -6.260 -4.103 1.00 95.00 198 ALA A C 1
ATOM 1638 O O . ALA A 1 198 ? 3.630 -6.860 -3.086 1.00 95.00 198 ALA A O 1
ATOM 1639 N N . GLU A 1 199 ? 3.495 -6.605 -5.314 1.00 94.81 199 GLU A N 1
ATOM 1640 C CA . GLU A 1 199 ? 2.574 -7.728 -5.568 1.00 94.81 199 GLU A CA 1
ATOM 1641 C C . GLU A 1 199 ? 3.174 -9.083 -5.165 1.00 94.81 199 GLU A C 1
ATOM 1643 O O . GLU A 1 199 ? 2.4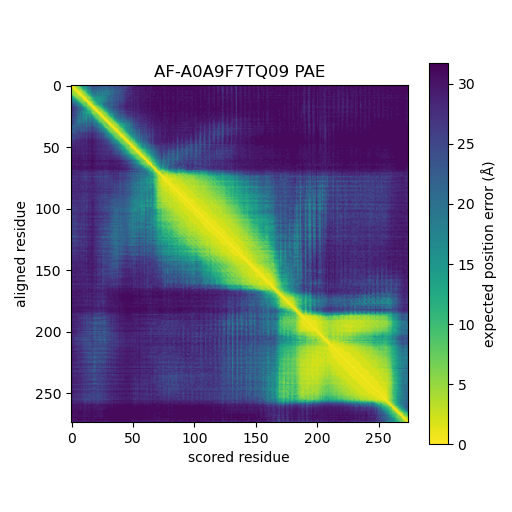79 -9.931 -4.617 1.00 94.81 199 GLU A O 1
ATOM 1648 N N . ARG A 1 200 ? 4.480 -9.285 -5.391 1.00 94.50 200 ARG A N 1
ATOM 1649 C CA . ARG A 1 200 ? 5.190 -10.514 -4.986 1.00 94.50 200 ARG A CA 1
ATOM 1650 C C . ARG A 1 200 ? 5.471 -10.595 -3.486 1.00 94.50 200 ARG A C 1
ATOM 1652 O O . ARG A 1 200 ? 5.830 -11.660 -2.991 1.00 94.50 200 ARG A O 1
ATOM 1659 N N . ARG A 1 201 ? 5.389 -9.479 -2.759 1.00 93.12 201 ARG A N 1
ATOM 1660 C CA . ARG A 1 201 ? 5.715 -9.435 -1.333 1.00 93.12 201 ARG A CA 1
ATOM 1661 C C . ARG A 1 201 ? 4.507 -9.894 -0.520 1.00 93.12 201 ARG A C 1
ATOM 1663 O O . ARG A 1 201 ? 3.586 -9.117 -0.284 1.00 93.12 201 ARG A O 1
ATOM 1670 N N . LYS A 1 202 ? 4.553 -11.130 -0.026 1.00 89.00 202 LYS A N 1
ATOM 1671 C CA . LYS A 1 202 ? 3.562 -11.644 0.926 1.00 89.00 202 LYS A CA 1
ATOM 1672 C C . LYS A 1 202 ? 3.782 -10.991 2.305 1.00 89.00 202 LYS A C 1
ATOM 1674 O O . LYS A 1 202 ? 4.915 -11.008 2.794 1.00 89.00 202 LYS A O 1
ATOM 1679 N N . PRO A 1 203 ? 2.764 -10.362 2.920 1.00 89.94 203 PRO A N 1
ATOM 1680 C CA . PRO A 1 203 ? 2.878 -9.871 4.289 1.00 89.94 203 PRO A CA 1
ATOM 1681 C C . PRO A 1 203 ? 3.018 -11.056 5.252 1.00 89.94 203 PRO A C 1
ATOM 1683 O O . PRO A 1 203 ? 2.371 -12.085 5.068 1.00 89.94 203 PRO A O 1
ATOM 1686 N N . LEU A 1 204 ? 3.874 -10.914 6.264 1.00 88.19 204 LEU A N 1
ATOM 1687 C CA . LEU A 1 204 ? 4.113 -11.950 7.268 1.00 88.19 204 LEU A CA 1
ATOM 1688 C C . LEU A 1 204 ? 3.259 -11.656 8.501 1.00 88.19 204 LEU A C 1
ATOM 1690 O O . LEU A 1 204 ? 3.398 -10.590 9.097 1.00 88.19 204 LEU A O 1
ATOM 1694 N N . ALA A 1 205 ? 2.389 -12.591 8.874 1.00 86.69 205 ALA A N 1
ATOM 1695 C CA . ALA A 1 205 ? 1.578 -12.512 10.086 1.00 86.69 205 ALA A CA 1
ATOM 1696 C C . ALA A 1 205 ? 2.255 -13.322 11.201 1.00 86.69 205 ALA A C 1
ATOM 1698 O O . ALA A 1 205 ? 1.938 -14.488 11.406 1.00 86.69 205 ALA A O 1
ATOM 1699 N N . ILE A 1 206 ? 3.236 -12.717 11.878 1.00 88.81 206 ILE A N 1
ATOM 1700 C CA . ILE A 1 206 ? 4.078 -13.405 12.878 1.00 88.81 206 ILE A CA 1
ATOM 1701 C C . ILE A 1 206 ? 3.634 -13.194 14.330 1.00 88.81 206 ILE A C 1
ATOM 1703 O O . ILE A 1 206 ? 4.035 -13.960 15.200 1.00 88.81 206 ILE A O 1
ATOM 1707 N N . ASP A 1 207 ? 2.782 -12.202 14.596 1.00 88.50 207 ASP A N 1
ATOM 1708 C CA . ASP A 1 207 ? 2.513 -11.711 15.957 1.00 88.50 207 ASP A CA 1
ATOM 1709 C C . ASP A 1 207 ? 1.671 -12.665 16.823 1.00 88.50 207 ASP A C 1
ATOM 1711 O O . ASP A 1 207 ? 1.606 -12.512 18.043 1.00 88.50 207 ASP A O 1
ATOM 1715 N N . HIS A 1 208 ? 1.008 -13.649 16.211 1.00 89.12 208 HIS A N 1
ATOM 1716 C CA . HIS A 1 208 ? 0.095 -14.573 16.897 1.00 89.12 208 HIS A CA 1
ATOM 1717 C C . HIS A 1 208 ? 0.465 -16.053 16.697 1.00 89.12 208 HIS A C 1
ATOM 1719 O O . HIS A 1 208 ? -0.326 -16.937 17.022 1.00 89.12 208 HIS A O 1
ATOM 1725 N N . LEU A 1 209 ? 1.656 -16.340 16.157 1.00 91.00 209 LEU A N 1
ATOM 1726 C CA . LEU A 1 209 ? 2.123 -17.709 15.922 1.00 91.00 209 LEU A CA 1
ATOM 1727 C C . LEU A 1 209 ? 2.810 -18.293 17.168 1.00 91.00 209 LEU A C 1
ATOM 1729 O O . LEU A 1 209 ? 3.604 -17.630 17.834 1.00 91.00 209 LEU A O 1
ATOM 1733 N N . ARG A 1 210 ? 2.535 -19.572 17.457 1.00 92.31 210 ARG A N 1
ATOM 1734 C CA . ARG A 1 210 ? 3.282 -20.385 18.437 1.00 92.31 210 ARG A CA 1
ATOM 1735 C C . ARG A 1 210 ? 4.653 -20.773 17.858 1.00 92.31 210 ARG A C 1
ATOM 1737 O O . ARG A 1 210 ? 4.845 -20.715 16.646 1.00 92.31 210 ARG A O 1
ATOM 1744 N N . GLU A 1 211 ? 5.587 -21.209 18.704 1.00 93.00 211 GLU A N 1
ATOM 1745 C CA . GLU A 1 211 ? 6.947 -21.614 18.308 1.00 93.00 211 GLU A CA 1
ATOM 1746 C C . GLU A 1 211 ? 6.988 -22.571 17.103 1.00 93.00 211 GLU A C 1
ATOM 1748 O O . GLU A 1 211 ? 7.757 -22.339 16.171 1.00 93.00 211 GLU A O 1
ATOM 1753 N N . ASP A 1 212 ? 6.134 -23.594 17.074 1.00 93.69 212 ASP A N 1
ATOM 1754 C CA . ASP A 1 212 ? 6.081 -24.545 15.956 1.00 93.69 212 ASP A CA 1
ATOM 1755 C C . ASP A 1 212 ? 5.688 -23.865 14.634 1.00 93.69 212 ASP A C 1
ATOM 1757 O O . ASP A 1 212 ? 6.338 -24.075 13.610 1.00 93.69 212 ASP A O 1
ATOM 1761 N N . GLY A 1 213 ? 4.704 -22.960 14.673 1.00 93.44 213 GLY A N 1
ATOM 1762 C CA . GLY A 1 213 ? 4.289 -22.172 13.509 1.00 93.44 213 GLY A CA 1
ATOM 1763 C C . GLY A 1 213 ? 5.359 -21.177 13.051 1.00 93.44 213 GLY A C 1
ATOM 1764 O O . GLY A 1 213 ? 5.529 -20.954 11.855 1.00 93.44 213 GLY A O 1
ATOM 1765 N N . LEU A 1 214 ? 6.147 -20.620 13.978 1.00 94.31 214 LEU A N 1
ATOM 1766 C CA . LEU A 1 214 ? 7.299 -19.780 13.633 1.00 94.31 214 LEU A CA 1
ATOM 1767 C C . LEU A 1 214 ? 8.415 -20.590 12.957 1.00 94.31 214 LEU A C 1
ATOM 1769 O O . LEU A 1 214 ? 9.046 -20.097 12.021 1.00 94.31 214 LEU A O 1
ATOM 1773 N N . ARG A 1 215 ? 8.655 -21.833 13.398 1.00 95.12 215 ARG A N 1
ATOM 1774 C CA . ARG A 1 215 ? 9.638 -22.740 12.781 1.00 95.12 215 ARG A CA 1
ATOM 1775 C C . ARG A 1 215 ? 9.231 -23.125 11.362 1.00 95.12 215 ARG A C 1
ATOM 1777 O O . ARG A 1 215 ? 10.092 -23.157 10.487 1.00 95.12 215 ARG A O 1
ATOM 1784 N N . GLU A 1 216 ? 7.951 -23.391 11.129 1.00 94.62 216 GLU A N 1
ATOM 1785 C CA . GLU A 1 216 ? 7.422 -23.685 9.795 1.00 94.62 216 GLU A CA 1
ATOM 1786 C C . GLU A 1 216 ? 7.495 -22.455 8.881 1.00 94.62 216 GLU A C 1
ATOM 1788 O O . GLU A 1 216 ? 8.098 -22.526 7.810 1.00 94.62 216 GLU A O 1
ATOM 1793 N N . GLN A 1 217 ? 7.049 -21.286 9.357 1.00 94.06 217 GLN A N 1
ATOM 1794 C CA . GLN A 1 217 ? 7.144 -20.036 8.598 1.00 94.06 217 GLN A CA 1
ATOM 1795 C C . GLN A 1 217 ? 8.596 -19.677 8.242 1.00 94.06 217 GLN A C 1
ATOM 1797 O O . GLN A 1 217 ? 8.858 -19.158 7.156 1.00 94.06 217 GLN A O 1
ATOM 1802 N N . ALA A 1 218 ? 9.555 -19.956 9.131 1.00 95.50 218 ALA A N 1
ATOM 1803 C CA . ALA A 1 218 ? 10.976 -19.751 8.862 1.00 95.50 218 ALA A CA 1
ATOM 1804 C C . ALA A 1 218 ? 11.514 -20.700 7.777 1.00 95.50 218 ALA A C 1
ATOM 1806 O O . ALA A 1 218 ? 12.313 -20.262 6.947 1.00 95.50 218 ALA A O 1
ATOM 1807 N N . ARG A 1 219 ? 11.068 -21.965 7.750 1.00 96.38 219 ARG A N 1
ATOM 1808 C CA . ARG A 1 219 ? 11.426 -22.917 6.683 1.00 96.38 219 ARG A CA 1
ATOM 1809 C C . ARG A 1 219 ? 10.870 -22.472 5.338 1.00 96.38 219 ARG A C 1
ATOM 1811 O O . ARG A 1 219 ? 11.643 -22.361 4.396 1.00 96.38 219 ARG A O 1
ATOM 1818 N N . GLU A 1 220 ? 9.589 -22.112 5.272 1.00 94.19 220 GLU A N 1
ATOM 1819 C CA . GLU A 1 220 ? 8.972 -21.595 4.041 1.00 94.19 220 GLU A CA 1
ATOM 1820 C C . GLU A 1 220 ? 9.715 -20.365 3.504 1.00 94.19 220 GLU A C 1
ATOM 1822 O O . GLU A 1 220 ? 9.977 -20.244 2.308 1.00 94.19 220 GLU A O 1
ATOM 1827 N N . MET A 1 221 ? 10.094 -19.441 4.393 1.00 94.44 221 MET A N 1
ATOM 1828 C CA . MET A 1 221 ? 10.854 -18.251 4.010 1.00 94.44 221 MET A CA 1
ATOM 1829 C C . MET A 1 221 ? 12.247 -18.601 3.492 1.00 94.44 221 MET A C 1
ATOM 1831 O O . MET A 1 221 ? 12.719 -17.975 2.542 1.00 94.44 221 MET A O 1
ATOM 1835 N N . TRP A 1 222 ? 12.906 -19.586 4.100 1.00 96.94 222 TRP A N 1
ATOM 1836 C CA . TRP A 1 222 ? 14.206 -20.065 3.646 1.00 96.94 222 TRP A CA 1
ATOM 1837 C C . TRP A 1 222 ? 14.112 -20.727 2.266 1.00 96.94 222 TRP A C 1
ATOM 1839 O O . TRP A 1 222 ? 14.882 -20.373 1.375 1.00 96.94 222 TRP A O 1
ATOM 1849 N N . GLU A 1 223 ? 13.129 -21.603 2.054 1.00 97.56 223 GLU A N 1
ATOM 1850 C CA . GLU A 1 223 ? 12.868 -22.239 0.757 1.00 97.56 223 GLU A CA 1
ATOM 1851 C C . GLU A 1 223 ? 12.554 -21.197 -0.322 1.00 97.56 223 GLU A C 1
ATOM 1853 O O . GLU A 1 223 ? 13.092 -21.260 -1.429 1.00 97.56 223 GLU A O 1
ATOM 1858 N N . TRP A 1 224 ? 11.755 -20.179 0.012 1.00 95.88 224 TRP A N 1
ATOM 1859 C CA . TRP A 1 224 ? 11.435 -19.087 -0.906 1.00 95.88 224 TRP A CA 1
ATOM 1860 C C . TRP A 1 224 ? 12.668 -18.264 -1.296 1.00 95.88 224 TRP A C 1
ATOM 1862 O O . TRP A 1 224 ? 12.849 -17.927 -2.467 1.00 95.88 224 TRP A O 1
ATOM 1872 N N . ILE A 1 225 ? 13.547 -17.954 -0.336 1.00 96.62 225 ILE A N 1
ATOM 1873 C CA . ILE A 1 225 ? 14.819 -17.272 -0.611 1.00 96.62 225 ILE A CA 1
ATOM 1874 C C . ILE A 1 225 ? 15.697 -18.139 -1.515 1.00 96.62 225 ILE A C 1
ATOM 1876 O O . ILE A 1 225 ? 16.195 -17.644 -2.526 1.00 96.62 225 ILE A O 1
ATOM 1880 N N . HIS A 1 226 ? 15.838 -19.424 -1.193 1.00 97.75 226 HIS A N 1
ATOM 1881 C CA . HIS A 1 226 ? 16.643 -20.361 -1.967 1.00 97.75 226 HIS A CA 1
ATOM 1882 C C . HIS A 1 226 ? 16.149 -20.480 -3.420 1.00 97.75 226 HIS A C 1
ATOM 1884 O O . HIS A 1 226 ? 16.944 -20.399 -4.358 1.00 97.75 226 HIS A O 1
ATOM 1890 N N . GLN A 1 227 ? 14.833 -20.582 -3.629 1.00 97.81 227 GLN A N 1
ATOM 1891 C CA . GLN A 1 227 ? 14.225 -20.599 -4.961 1.00 97.81 227 GLN A CA 1
ATOM 1892 C C . GLN A 1 227 ? 14.548 -19.321 -5.755 1.00 97.81 227 GLN A C 1
ATOM 1894 O O . GLN A 1 227 ? 14.990 -19.392 -6.902 1.00 97.81 227 GLN A O 1
ATOM 1899 N N . LEU A 1 228 ? 14.387 -18.141 -5.143 1.00 96.94 228 LEU A N 1
ATOM 1900 C CA . LEU A 1 228 ? 14.702 -16.863 -5.793 1.00 96.94 228 LEU A CA 1
ATOM 1901 C C . LEU A 1 228 ? 16.197 -16.721 -6.128 1.00 96.94 228 LEU A C 1
ATOM 1903 O O . LEU A 1 228 ? 16.551 -16.112 -7.143 1.00 96.94 228 LEU A O 1
ATOM 1907 N N . GLU A 1 229 ? 17.083 -17.257 -5.288 1.00 98.00 229 GLU A N 1
ATOM 1908 C CA . GLU A 1 229 ? 18.524 -17.285 -5.545 1.00 98.00 229 GLU A CA 1
ATOM 1909 C C . GLU A 1 229 ? 18.882 -18.206 -6.714 1.00 98.00 229 GLU A C 1
ATOM 1911 O O . GLU A 1 229 ? 19.671 -17.806 -7.577 1.00 98.00 229 GLU A O 1
ATOM 1916 N N . SER A 1 230 ? 18.254 -19.382 -6.789 1.00 97.94 230 SER A N 1
ATOM 1917 C CA . SER A 1 230 ? 18.396 -20.316 -7.908 1.00 97.94 230 SER A CA 1
ATOM 1918 C C . SER A 1 230 ? 17.929 -19.688 -9.229 1.00 97.94 230 SER A C 1
ATOM 1920 O O . SER A 1 230 ? 18.699 -19.615 -10.188 1.00 97.94 230 SER A O 1
ATOM 1922 N N . GLU A 1 231 ? 16.732 -19.093 -9.266 1.00 98.12 231 GLU A N 1
ATOM 1923 C CA . GLU A 1 231 ? 16.222 -18.410 -10.465 1.00 98.12 231 GLU A CA 1
ATOM 1924 C C . GLU A 1 231 ? 17.125 -17.248 -10.904 1.00 98.12 231 GLU A C 1
ATOM 1926 O O . GLU A 1 231 ? 17.378 -17.040 -12.096 1.00 98.12 231 GLU A O 1
ATOM 1931 N N . LYS A 1 232 ? 17.649 -16.477 -9.944 1.00 98.00 232 LYS A N 1
ATOM 1932 C CA . LYS A 1 232 ? 18.608 -15.402 -10.219 1.00 98.00 232 LYS A CA 1
ATOM 1933 C C . LYS A 1 232 ? 19.896 -15.952 -10.835 1.00 98.00 232 LYS A C 1
ATOM 1935 O O . LYS A 1 232 ? 20.463 -15.291 -11.710 1.00 98.00 232 LYS A O 1
ATOM 1940 N N . PHE A 1 233 ? 20.389 -17.100 -10.376 1.00 98.31 233 PHE A N 1
ATOM 1941 C CA . PHE A 1 233 ? 21.569 -17.741 -10.951 1.00 98.31 233 PHE A CA 1
ATOM 1942 C C . PHE A 1 233 ? 21.323 -18.126 -12.416 1.00 98.31 233 PHE A C 1
ATOM 1944 O O . PHE A 1 233 ? 22.061 -17.671 -13.294 1.00 98.31 233 PHE A O 1
ATOM 1951 N N . ASP A 1 234 ? 20.224 -18.825 -12.698 1.00 98.25 234 ASP A N 1
ATOM 1952 C CA . ASP A 1 234 ? 19.857 -19.242 -14.055 1.00 98.25 234 ASP A CA 1
ATOM 1953 C C . ASP A 1 234 ? 19.680 -18.056 -15.009 1.00 98.25 234 ASP A C 1
ATOM 1955 O O . ASP A 1 234 ? 20.125 -18.087 -16.160 1.00 98.25 234 ASP A O 1
ATOM 1959 N N . LEU A 1 235 ? 19.046 -16.973 -14.545 1.00 98.31 235 LEU A N 1
ATOM 1960 C CA . LEU A 1 235 ? 18.900 -15.747 -15.331 1.00 98.31 235 LEU A CA 1
ATOM 1961 C C . LEU A 1 235 ? 20.253 -15.086 -15.619 1.00 98.31 235 LEU A C 1
ATOM 1963 O O . LEU A 1 235 ? 20.455 -14.575 -16.721 1.00 98.31 235 LEU A O 1
ATOM 1967 N N . ASN A 1 236 ? 21.198 -15.115 -14.675 1.00 98.00 236 ASN A N 1
ATOM 1968 C CA . ASN A 1 236 ? 22.546 -14.602 -14.914 1.00 98.00 236 ASN A CA 1
ATOM 1969 C C . ASN A 1 236 ? 23.302 -15.448 -15.944 1.00 98.00 236 ASN A C 1
ATOM 1971 O O . ASN A 1 236 ? 23.927 -14.874 -16.838 1.00 98.00 236 ASN A O 1
ATOM 1975 N N . GLU A 1 237 ? 23.212 -16.779 -15.882 1.00 98.19 237 GLU A N 1
ATOM 1976 C CA . GLU A 1 237 ? 23.796 -17.662 -16.902 1.00 98.19 237 GLU A CA 1
ATOM 1977 C C . GLU A 1 237 ? 23.180 -17.412 -18.285 1.00 98.19 237 GLU A C 1
ATOM 1979 O O . GLU A 1 237 ? 23.905 -17.219 -19.266 1.00 98.19 237 GLU A O 1
ATOM 1984 N N . LYS A 1 238 ? 21.849 -17.284 -18.365 1.00 98.31 238 LYS A N 1
ATOM 1985 C CA . LYS A 1 238 ? 21.147 -16.915 -19.607 1.00 98.31 238 LYS A CA 1
ATOM 1986 C C . LYS A 1 238 ? 21.649 -15.584 -20.167 1.00 98.31 238 LYS A C 1
ATOM 1988 O O . LYS A 1 238 ? 21.940 -15.503 -21.359 1.00 98.31 238 LYS A O 1
ATOM 1993 N N . ILE A 1 239 ? 21.823 -14.561 -19.327 1.00 98.00 239 ILE A N 1
ATOM 1994 C CA . ILE A 1 239 ? 22.367 -13.262 -19.751 1.00 98.00 239 ILE A CA 1
ATOM 1995 C C . ILE A 1 239 ? 23.806 -13.404 -20.265 1.00 98.00 239 ILE A C 1
ATOM 1997 O O . ILE A 1 239 ? 24.150 -12.782 -21.272 1.00 98.00 239 ILE A O 1
ATOM 2001 N N . ARG A 1 240 ? 24.662 -14.204 -19.612 1.00 97.94 240 ARG A N 1
ATOM 2002 C CA . ARG A 1 240 ? 26.039 -14.442 -20.089 1.00 97.94 240 ARG A CA 1
ATOM 2003 C C . ARG A 1 240 ? 26.040 -15.099 -21.469 1.00 97.94 240 ARG A C 1
ATOM 2005 O O . ARG A 1 240 ? 26.741 -14.620 -22.361 1.00 97.94 240 ARG A O 1
ATOM 2012 N N . ARG A 1 241 ? 25.203 -16.118 -21.675 1.00 98.12 241 ARG A N 1
ATOM 2013 C CA . ARG A 1 241 ? 25.041 -16.784 -22.973 1.00 98.12 241 ARG A CA 1
ATOM 2014 C C . ARG A 1 241 ? 24.520 -15.832 -24.052 1.00 98.12 241 ARG A C 1
ATOM 2016 O O . ARG A 1 241 ? 25.120 -15.738 -25.118 1.00 98.12 241 ARG A O 1
ATOM 2023 N N . GLN A 1 242 ? 23.473 -15.062 -23.759 1.00 98.19 242 GLN A N 1
ATOM 2024 C CA . GLN A 1 242 ? 22.917 -14.080 -24.695 1.00 98.19 242 GLN A CA 1
ATOM 2025 C C . GLN A 1 242 ? 23.938 -13.009 -25.088 1.00 98.19 242 GLN A C 1
ATOM 2027 O O . GLN A 1 242 ? 24.008 -12.623 -26.251 1.00 98.19 242 GLN A O 1
ATOM 2032 N N . LYS A 1 243 ? 24.775 -12.545 -24.150 1.00 98.19 243 LYS A N 1
ATOM 2033 C CA . LYS A 1 243 ? 25.866 -11.610 -24.465 1.00 98.19 243 LYS A CA 1
ATOM 2034 C C . LYS A 1 243 ? 26.847 -12.206 -25.473 1.00 98.19 243 LYS A C 1
ATOM 2036 O O . LYS A 1 243 ? 27.227 -11.512 -26.413 1.00 98.19 243 LYS A O 1
ATOM 2041 N N . TYR A 1 244 ? 27.229 -13.472 -25.304 1.00 97.94 244 TYR A N 1
ATOM 2042 C CA . TYR A 1 244 ? 28.086 -14.166 -26.266 1.00 97.94 244 TYR A CA 1
ATOM 2043 C C . TYR A 1 244 ? 27.408 -14.299 -27.639 1.00 97.94 244 TYR A C 1
ATOM 2045 O O . TYR A 1 244 ? 28.004 -13.949 -28.657 1.00 97.94 244 TYR A O 1
ATOM 2053 N N . GLU A 1 245 ? 26.142 -14.722 -27.671 1.00 97.94 245 GLU A N 1
ATOM 2054 C CA . GLU A 1 245 ? 25.362 -14.842 -28.909 1.00 97.94 245 GLU A CA 1
ATOM 2055 C C . GLU A 1 245 ? 25.263 -13.500 -29.651 1.00 97.94 245 GLU A C 1
ATOM 2057 O O . GLU A 1 245 ? 25.493 -13.450 -30.858 1.00 97.94 245 GLU A O 1
ATOM 2062 N N . ILE A 1 246 ? 25.022 -12.395 -28.936 1.00 98.00 246 ILE A N 1
ATOM 2063 C CA . ILE A 1 246 ? 25.019 -11.041 -29.507 1.00 98.00 246 ILE A CA 1
ATOM 2064 C C . ILE A 1 246 ? 26.370 -10.719 -30.153 1.00 98.00 246 ILE A C 1
ATOM 2066 O O . ILE A 1 246 ? 26.397 -10.243 -31.286 1.00 98.00 246 ILE A O 1
ATOM 2070 N N . VAL A 1 247 ? 27.491 -10.998 -29.480 1.00 97.75 247 VAL A N 1
ATOM 2071 C CA . VAL A 1 247 ? 28.835 -10.745 -30.032 1.00 97.75 247 VAL A CA 1
ATOM 2072 C C . VAL A 1 247 ? 29.061 -11.542 -31.319 1.00 97.75 247 VAL A C 1
ATOM 2074 O O . VAL A 1 247 ? 29.505 -10.984 -32.324 1.00 97.75 247 VAL A O 1
ATOM 2077 N N . VAL A 1 248 ? 28.706 -12.829 -31.330 1.00 97.81 248 VAL A N 1
ATOM 2078 C CA . VAL A 1 248 ? 28.824 -13.679 -32.525 1.00 97.81 248 VAL A CA 1
ATOM 2079 C C . VAL A 1 248 ? 27.950 -13.155 -33.664 1.00 97.81 248 VAL A C 1
ATOM 2081 O O . VAL A 1 248 ? 28.409 -13.064 -34.804 1.00 97.81 248 VAL A O 1
ATOM 2084 N N . LEU A 1 249 ? 26.703 -12.775 -33.379 1.00 97.50 249 LEU A N 1
ATOM 2085 C CA . LEU A 1 249 ? 25.784 -12.227 -34.376 1.00 97.50 249 LEU A CA 1
ATOM 2086 C C . LEU A 1 249 ? 26.288 -10.901 -34.953 1.00 97.50 249 LEU A C 1
ATOM 2088 O O . LEU A 1 249 ? 26.250 -10.722 -36.169 1.00 97.50 249 LEU A O 1
ATOM 2092 N N . LEU A 1 250 ? 26.825 -10.005 -34.121 1.00 96.12 250 LEU A N 1
ATOM 2093 C CA . LEU A 1 250 ? 27.429 -8.750 -34.576 1.00 96.12 250 LEU A CA 1
ATOM 2094 C C . LEU A 1 250 ? 28.624 -9.002 -35.505 1.00 96.12 250 LEU A C 1
ATOM 2096 O O . LEU A 1 250 ? 28.727 -8.369 -36.559 1.00 96.12 250 LEU A O 1
ATOM 2100 N N . ASN A 1 251 ? 29.478 -9.975 -35.175 1.00 96.19 251 ASN A N 1
ATOM 2101 C CA . ASN A 1 251 ? 30.577 -10.381 -36.049 1.00 96.19 251 ASN A CA 1
ATOM 2102 C C . ASN A 1 251 ? 30.058 -10.932 -37.385 1.00 96.19 251 ASN A C 1
ATOM 2104 O O . ASN A 1 251 ? 30.522 -10.508 -38.443 1.00 96.19 251 ASN A O 1
ATOM 2108 N N . ARG A 1 252 ? 29.046 -11.810 -37.370 1.00 95.81 252 ARG A N 1
ATOM 2109 C CA . ARG A 1 252 ? 28.419 -12.348 -38.594 1.00 95.81 252 ARG A CA 1
ATOM 2110 C C . ARG A 1 252 ? 27.823 -11.247 -39.472 1.00 95.81 252 ARG A C 1
ATOM 2112 O O . ARG A 1 252 ? 28.026 -11.276 -40.684 1.00 95.81 252 ARG A O 1
ATOM 2119 N N . ILE A 1 253 ? 27.139 -10.266 -38.878 1.00 94.81 253 ILE A N 1
ATOM 2120 C CA . ILE A 1 253 ? 26.602 -9.098 -39.596 1.00 94.81 253 ILE A CA 1
ATOM 2121 C C . ILE A 1 253 ? 27.742 -8.308 -40.246 1.00 94.81 253 ILE A C 1
ATOM 2123 O O . ILE A 1 253 ? 27.672 -8.011 -41.437 1.00 94.81 253 ILE A O 1
ATOM 2127 N N . SER A 1 254 ? 28.813 -8.024 -39.500 1.00 93.38 254 SER A N 1
ATOM 2128 C CA . SER A 1 254 ? 29.994 -7.324 -40.020 1.00 93.38 254 SER A CA 1
ATOM 2129 C C . SER A 1 254 ? 30.620 -8.067 -41.206 1.00 93.38 254 SER A C 1
ATOM 2131 O O . SER A 1 254 ? 30.864 -7.469 -42.255 1.00 93.38 254 SER A O 1
ATOM 2133 N N . HIS A 1 255 ? 30.803 -9.388 -41.104 1.00 91.25 255 HIS A N 1
ATOM 2134 C CA . HIS A 1 255 ? 31.309 -10.211 -42.207 1.00 91.25 255 HIS A CA 1
ATOM 2135 C C . HIS A 1 255 ? 30.382 -10.204 -43.430 1.00 91.25 255 HIS A C 1
ATOM 2137 O O . HIS A 1 255 ? 30.859 -10.031 -44.549 1.00 91.25 255 HIS A O 1
ATOM 2143 N N . ALA A 1 256 ? 29.067 -10.320 -43.236 1.00 90.25 256 ALA A N 1
ATOM 2144 C CA . ALA A 1 256 ? 28.097 -10.277 -44.331 1.00 90.25 256 ALA A CA 1
ATOM 2145 C C . ALA A 1 256 ? 28.042 -8.901 -45.026 1.00 90.25 256 ALA A C 1
ATOM 2147 O O . ALA A 1 256 ? 27.812 -8.814 -46.232 1.00 90.25 256 ALA A O 1
ATOM 2148 N N . GLN A 1 257 ? 28.278 -7.813 -44.287 1.00 88.31 257 GLN A N 1
ATOM 2149 C CA . GLN A 1 257 ? 28.300 -6.454 -44.834 1.00 88.31 257 GLN A CA 1
ATOM 2150 C C . GLN A 1 257 ? 29.589 -6.131 -45.603 1.00 88.31 257 GLN A C 1
ATOM 2152 O O . GLN A 1 257 ? 29.537 -5.337 -46.545 1.00 88.31 257 GLN A O 1
ATOM 2157 N N . LYS A 1 258 ? 30.724 -6.767 -45.270 1.00 75.94 258 LYS A N 1
ATOM 2158 C CA . LYS A 1 258 ? 32.007 -6.572 -45.977 1.00 75.94 258 LYS A CA 1
ATOM 2159 C C . LYS A 1 258 ? 31.925 -6.926 -47.467 1.00 75.94 258 LYS A C 1
ATOM 2161 O O . LYS A 1 258 ? 32.517 -6.224 -48.278 1.00 75.94 258 LYS A O 1
ATOM 2166 N N . PHE A 1 259 ? 31.133 -7.930 -47.845 1.00 64.38 259 PHE A N 1
ATOM 2167 C CA . PHE A 1 259 ? 30.982 -8.347 -49.248 1.00 64.38 259 PHE A CA 1
ATOM 2168 C C . PHE A 1 259 ? 29.875 -7.602 -50.015 1.00 64.38 259 PHE A C 1
ATOM 2170 O O . PHE A 1 259 ? 29.835 -7.658 -51.241 1.00 64.38 259 PHE A O 1
ATOM 2177 N N . LYS A 1 260 ? 29.003 -6.840 -49.334 1.00 59.97 260 LYS A N 1
ATOM 2178 C CA . LYS A 1 260 ? 27.942 -6.042 -49.985 1.00 59.97 260 LYS A CA 1
ATOM 2179 C C . LYS A 1 260 ? 28.400 -4.668 -50.489 1.00 59.97 260 LYS A C 1
ATOM 2181 O O . LYS A 1 260 ? 27.670 -4.035 -51.243 1.00 59.97 260 LYS A O 1
ATOM 2186 N N . LYS A 1 261 ? 29.606 -4.213 -50.132 1.00 55.28 261 LYS A N 1
ATOM 2187 C CA . LYS A 1 261 ? 30.201 -2.959 -50.641 1.00 55.28 261 LYS A CA 1
ATOM 2188 C C . LYS A 1 261 ? 30.964 -3.114 -51.973 1.00 55.28 261 LYS A C 1
ATOM 2190 O O . LYS A 1 261 ? 31.666 -2.190 -52.364 1.00 55.28 261 LYS A O 1
ATOM 2195 N N . GLY A 1 262 ? 30.825 -4.250 -52.668 1.00 55.34 262 GLY A N 1
ATOM 2196 C CA . GLY A 1 262 ? 31.586 -4.567 -53.888 1.00 55.34 262 GLY A CA 1
ATOM 2197 C C . GLY A 1 262 ? 30.789 -4.747 -55.187 1.00 55.34 262 GLY A C 1
ATOM 2198 O O . GLY A 1 262 ? 31.396 -4.800 -56.246 1.00 55.34 262 GLY A O 1
ATOM 2199 N N . THR A 1 263 ? 29.454 -4.801 -55.166 1.00 53.72 263 THR A N 1
ATOM 2200 C CA . THR A 1 263 ? 28.630 -5.007 -56.382 1.00 53.72 263 THR A CA 1
ATOM 2201 C C . THR A 1 263 ? 27.847 -3.758 -56.794 1.00 53.72 263 THR A C 1
ATOM 2203 O O . THR A 1 263 ? 26.739 -3.838 -57.315 1.00 53.72 263 THR A O 1
ATOM 2206 N N . GLY A 1 264 ? 28.439 -2.582 -56.558 1.00 53.16 264 GLY A N 1
ATOM 2207 C CA . GLY A 1 264 ? 27.896 -1.277 -56.954 1.00 53.16 264 GLY A CA 1
ATOM 2208 C C . GLY A 1 264 ? 28.871 -0.376 -57.717 1.00 53.16 264 GLY A C 1
ATOM 2209 O O . GLY A 1 264 ? 28.484 0.722 -58.098 1.00 53.16 264 GLY A O 1
ATOM 2210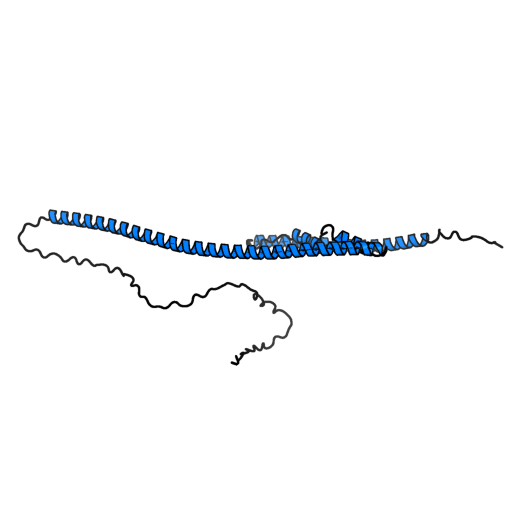 N N . SER A 1 265 ? 30.110 -0.814 -57.981 1.00 47.94 265 SER A N 1
ATOM 2211 C CA . SER A 1 265 ? 31.009 -0.113 -58.907 1.00 47.94 265 SER A CA 1
ATOM 2212 C C . SER A 1 265 ? 30.972 -0.803 -60.264 1.00 47.94 265 SER A C 1
ATOM 2214 O O . SER A 1 265 ? 31.833 -1.601 -60.627 1.00 47.94 265 SER A O 1
ATOM 2216 N N . LYS A 1 266 ? 29.932 -0.489 -61.035 1.00 53.09 266 LYS A N 1
ATOM 2217 C CA . LYS A 1 266 ? 29.913 -0.694 -62.484 1.00 53.09 266 LYS A CA 1
ATOM 2218 C C . LYS A 1 266 ? 30.782 0.410 -63.104 1.00 53.09 266 LYS A C 1
ATOM 2220 O O . LYS A 1 266 ? 30.281 1.340 -63.721 1.00 53.09 266 LYS A O 1
ATOM 2225 N N . GLY A 1 267 ? 32.087 0.352 -62.843 1.00 53.31 267 GLY A N 1
ATOM 2226 C CA . GLY A 1 267 ? 33.081 1.321 -63.290 1.00 53.31 267 GLY A CA 1
ATOM 2227 C C . GLY A 1 267 ? 34.116 0.654 -64.186 1.00 53.31 267 GLY A C 1
ATOM 2228 O O . GLY A 1 267 ? 35.119 0.165 -63.691 1.00 53.31 267 GLY A O 1
ATOM 2229 N N . LYS A 1 268 ? 33.848 0.642 -65.499 1.00 46.88 268 LYS A N 1
ATOM 2230 C CA . LYS A 1 268 ? 34.831 0.515 -66.595 1.00 46.88 268 LYS A CA 1
ATOM 2231 C C . LYS A 1 268 ? 35.875 -0.616 -66.455 1.00 46.88 268 LYS A C 1
ATOM 2233 O O . LYS A 1 268 ? 37.038 -0.378 -66.154 1.00 46.88 268 LYS A O 1
ATOM 2238 N N . VAL A 1 269 ? 35.497 -1.835 -66.851 1.00 50.00 269 VAL A N 1
ATOM 2239 C CA . VAL A 1 269 ? 36.463 -2.753 -67.482 1.00 50.00 269 VAL A CA 1
ATOM 2240 C C . VAL A 1 269 ? 36.650 -2.259 -68.912 1.00 50.00 269 VAL A C 1
ATOM 2242 O O . VAL A 1 269 ? 35.823 -2.509 -69.784 1.00 50.00 269 VAL A O 1
ATOM 2245 N N . GLY A 1 270 ? 37.699 -1.475 -69.129 1.00 52.50 270 GLY A N 1
ATOM 2246 C CA . GLY A 1 270 ? 38.131 -1.049 -70.449 1.00 52.50 270 GLY A CA 1
ATOM 2247 C C . GLY A 1 270 ? 39.648 -1.062 -70.499 1.00 52.50 270 GLY A C 1
ATOM 2248 O O . GLY A 1 270 ? 40.278 -0.253 -69.829 1.00 52.50 270 GLY A O 1
ATOM 2249 N N . GLY A 1 271 ? 40.212 -1.957 -71.310 1.00 47.69 271 GLY A N 1
ATOM 2250 C CA . GLY A 1 271 ? 41.579 -1.806 -71.799 1.00 47.69 271 GLY A CA 1
ATOM 2251 C C . GLY A 1 271 ? 42.511 -2.992 -71.573 1.00 47.69 271 GLY A C 1
ATOM 2252 O O . GLY A 1 271 ? 43.220 -3.042 -70.582 1.00 47.69 271 GLY A O 1
ATOM 2253 N N . ARG A 1 272 ? 42.580 -3.833 -72.612 1.00 50.34 272 ARG A N 1
ATOM 2254 C CA . ARG A 1 272 ? 43.824 -4.283 -73.260 1.00 50.34 272 ARG A CA 1
ATOM 2255 C C . ARG A 1 272 ? 44.773 -5.171 -72.445 1.00 50.34 272 ARG A C 1
ATOM 2257 O O . ARG A 1 272 ? 45.698 -4.699 -71.797 1.00 50.34 272 ARG A O 1
ATOM 2264 N N . TRP A 1 273 ? 44.616 -6.474 -72.659 1.00 45.00 273 TRP A N 1
ATOM 2265 C CA . TRP A 1 273 ? 45.707 -7.436 -72.532 1.00 45.00 273 TRP A CA 1
ATOM 2266 C C . TRP A 1 273 ? 46.683 -7.250 -73.704 1.00 45.00 273 TRP A C 1
ATOM 2268 O O . TRP A 1 273 ? 46.254 -7.017 -74.839 1.00 45.00 273 TRP A O 1
ATOM 2278 N N . LYS A 1 274 ? 47.979 -7.291 -73.402 1.00 52.91 274 LYS A N 1
ATOM 2279 C CA . LYS A 1 274 ? 49.096 -7.340 -74.345 1.00 52.91 274 LYS A CA 1
ATOM 2280 C C . LYS A 1 274 ? 49.941 -8.551 -73.984 1.00 52.91 274 LYS A C 1
ATOM 2282 O O . LYS A 1 274 ? 50.014 -8.830 -72.766 1.00 52.91 274 LYS A O 1
#

InterPro domains:
  IPR001978 Troponin [PF00992] (79-215)
  IPR027707 Troponin T [PTHR11521] (36-274)
  IPR038077 Troponin domain superfamily [G3DSA:1.20.5.350] (167-274)
  IPR038077 Troponin domain superfamily [SSF90250] (149-265)

Foldseek 3Di:
DDDDDDDDDDPDDPDDDDDDDDPPPPPDDDDDPDPDPDDDDDDDDDDDDDPPPDPPPPPPDPDDDDDDDPDDVVVVVVVVVVVVVVVVVVVVVCVVVVVVVVVVVVVVVVVVVVVVVVVVVVVVVVVVVVVVVVVVVVVVVVVVVVVVVVVVVVVVVVVVCVVVVVVDDPCVVVVVVVVVCVPDPPDDPVRVVVVVVVVVDDDDPDPPDDPVRVVVVVVVVVVVVVVVVVVVVVVVVVVVVVVVVVVVVVVVVVVVVVVVVPPPPPDDPDDDDD

pLDDT: mean 73.57, std 23.38, range [29.19, 98.31]

Solvent-accessible surface area (backbone atoms only — not comparable to full-atom values): 17421 Å² total; per-residue (Å²): 141,83,87,81,83,79,84,78,85,78,82,78,82,78,84,82,86,77,97,75,89,87,88,83,82,84,74,86,90,76,86,80,88,73,88,76,80,81,81,75,88,77,79,88,82,79,92,78,81,76,84,74,81,68,81,80,74,78,78,83,72,80,80,82,78,80,89,86,68,92,76,57,65,69,58,55,52,51,53,47,54,53,50,52,51,51,51,50,51,51,51,53,51,52,52,52,54,51,51,51,51,53,48,53,53,51,48,55,51,49,52,54,52,48,51,56,49,51,51,51,51,48,54,51,49,53,52,54,49,54,50,49,52,53,52,47,53,54,50,51,54,49,47,53,52,50,51,54,49,48,50,51,51,51,52,51,48,50,52,49,46,55,54,44,68,73,71,42,92,77,54,57,67,59,52,54,55,48,51,63,58,67,64,58,82,72,70,48,75,67,53,48,51,51,50,56,53,54,73,69,55,78,84,82,85,66,92,83,56,53,72,70,56,48,54,50,54,50,48,54,52,49,53,52,49,51,52,55,52,50,54,50,49,54,51,49,53,51,50,54,51,51,53,52,52,50,54,54,50,52,52,52,50,52,59,60,51,65,66,66,78,67,86,77,73,92,68,78,97,76,84,82,90,128

Secondary structure (DSSP, 8-state):
-----------------SSS---SS----S---------PPPPP-----------------PPPPPS-S---HHHHHHHHHHHHHHHHHHHHHHHHHHHHHHHHHHHHHHHHHHHHHHHHHHHHHHHHHHHHHHHHHHHHHHHHHHHHHHHHHHHHHHHHHHHHHHS-TTSHHHHHHHHHHHSS----HHHHHHHHHHHH-PPP--TT--HHHHHHHHHHHHHHHHHHHHHHHHHHHHHHHHHHHHHHHHHHHHHHHHTTTSSS----------

Organism: Ictalurus punctatus (NCBI:txid7998)